Protein AF-A0A1M3EAF8-F1 (afdb_monomer)

Nearest PDB structures (foldseek):
  6d63-assembly5_I  TM=5.439E-01  e=2.205E+00  Pseudomonas sp. ADP
  6d63-assembly1_A  TM=5.033E-01  e=2.907E+00  Pseudomonas sp. ADP
  6d63-assembly3_F  TM=4.970E-01  e=3.628E+00  Pseudomonas sp. ADP
  5drv-assembly1_A-2  TM=5.440E-01  e=4.784E+00  Homo sapiens

pLDDT: mean 83.47, std 14.92, range [47.59, 98.0]

Foldseek 3Di:
DPDPVVVVVVVVVVVVVVVVVVVVVVVVVVVLVVLLVVLQVLLLCQLPDDCVVPVVDQSVVSVVVSVVSCQVNLQAHDRPDDDVSSQWDWDAEPVRQKIKIKHWGQNNDLLGIFIWIKMKGQAPVRGIHIDTQLASWDWDDKDWLDDDPFKTKMWTKTWHGDGNRWTKIKIFIWIDGHRDIDRQQQAEPPRARMKMKTAPDRDPDPPPDQWDWDADNVQQKIKIAQADQPMWIAGDHSNDPDGDPTDGHDRMWMWHGPSRHTDTDD

Solvent-accessible surface area (backbone atoms only — not comparable to full-atom values): 14306 Å² total; per-residue (Å²): 134,83,61,69,70,63,55,52,53,54,50,52,55,52,53,53,53,52,54,53,55,55,55,55,52,52,57,50,54,53,55,51,52,51,52,51,53,53,52,50,55,51,34,35,50,40,46,70,54,50,46,93,82,46,70,86,59,62,56,69,64,50,50,54,53,49,51,53,53,49,40,63,47,32,33,69,41,84,83,90,76,78,40,79,76,33,42,36,47,75,49,64,38,98,84,63,46,40,34,39,38,28,36,44,32,58,68,73,51,79,56,38,62,44,32,40,26,36,40,30,34,57,26,88,87,73,48,38,40,48,46,77,47,80,40,48,27,40,66,81,46,69,46,80,73,43,82,54,98,58,49,31,34,33,39,35,37,26,38,28,66,40,76,74,39,24,43,25,38,37,42,39,32,39,32,43,42,68,77,44,77,39,77,67,35,50,28,32,67,97,53,18,21,22,41,33,38,43,38,78,60,76,38,99,50,88,84,66,52,78,46,49,82,47,76,40,75,93,75,36,29,41,33,39,38,57,36,48,66,78,19,38,35,20,32,24,49,71,88,42,93,61,64,40,84,67,45,61,62,47,48,58,51,42,26,40,51,78,80,76,33,44,42,78,58,134

Secondary structure (DSSP, 8-state):
---HHHHHHHHHHHHHHHHHHHHHHHHHHHHHHHHHHHHHHHHHHHHH--TTT-TT--HHHHHHHHHHHHHHHHTTS------GGGTEEEEE-TTSSEEEEEEEEE-SSTT-EEEEEEEEEE-TTS-EEEEEE-S-EEEEEEEEEEE-SS-EEEEEEEEEE-GGGEEEEEEEEEEEETTEEETT---SGGG-SEEEEEEEEE-SSTT--SSEEEEETTTTEEEEES--SS-EEEEE-TT--S-SS-B-S-S-EEEEE-SS-EEE--

Structure (mmCIF, N/CA/C/O backbone):
data_AF-A0A1M3EAF8-F1
#
_entry.id   AF-A0A1M3EAF8-F1
#
loop_
_atom_site.group_PDB
_atom_site.id
_atom_site.type_symbol
_atom_site.label_atom_id
_atom_site.label_alt_id
_atom_site.label_comp_id
_atom_site.label_asym_id
_atom_site.label_entity_id
_atom_site.label_seq_id
_atom_site.pdbx_PDB_ins_code
_atom_site.Cartn_x
_atom_site.Cartn_y
_atom_site.Cartn_z
_atom_site.occupancy
_atom_site.B_iso_or_equiv
_atom_site.auth_seq_id
_atom_site.auth_comp_id
_atom_site.auth_asym_id
_atom_site.auth_atom_id
_atom_site.pdbx_PDB_model_num
ATOM 1 N N . MET A 1 1 ? -43.590 15.955 52.431 1.00 49.91 1 MET A N 1
ATOM 2 C CA . MET A 1 1 ? -42.396 16.826 52.530 1.00 49.91 1 MET A CA 1
ATOM 3 C C . MET A 1 1 ? -41.156 15.993 52.241 1.00 49.91 1 MET A C 1
ATOM 5 O O . MET A 1 1 ? -40.748 15.206 53.083 1.00 49.91 1 MET A O 1
ATOM 9 N N . LEU A 1 2 ? -40.596 16.105 51.034 1.00 48.22 2 LEU A N 1
ATOM 10 C CA . LEU A 1 2 ? -39.283 15.534 50.718 1.00 48.22 2 LEU A CA 1
ATOM 11 C C . LEU A 1 2 ? -38.213 16.410 51.383 1.00 48.22 2 LEU A C 1
ATOM 13 O O . LEU A 1 2 ? -38.199 17.623 51.196 1.00 48.22 2 LEU A O 1
ATOM 17 N N . SER A 1 3 ? -37.358 15.797 52.199 1.00 51.41 3 SER A N 1
ATOM 18 C CA . SER A 1 3 ? -36.284 16.480 52.926 1.00 51.41 3 SER A CA 1
ATOM 19 C C . SER A 1 3 ? -35.358 17.234 51.961 1.00 51.41 3 SER A C 1
ATOM 21 O O . SER A 1 3 ? -34.704 16.617 51.117 1.00 51.41 3 SER A O 1
ATOM 23 N N . MET A 1 4 ? -35.259 18.563 52.116 1.00 53.47 4 MET A N 1
ATOM 24 C CA . MET A 1 4 ? -34.360 19.440 51.341 1.00 53.47 4 MET A CA 1
ATOM 25 C C . MET A 1 4 ? -32.899 18.957 51.341 1.00 53.47 4 MET A C 1
ATOM 27 O O . MET A 1 4 ? -32.176 19.191 50.373 1.00 53.47 4 MET A O 1
ATOM 31 N N . LYS A 1 5 ? -32.463 18.220 52.374 1.00 55.44 5 LYS A N 1
ATOM 32 C CA . LYS A 1 5 ? -31.105 17.656 52.447 1.00 55.44 5 LYS A CA 1
ATOM 33 C C . LYS A 1 5 ? -30.841 16.583 51.382 1.00 55.44 5 LYS A C 1
ATOM 35 O O . LYS A 1 5 ? -29.721 16.494 50.884 1.00 55.44 5 LYS A O 1
ATOM 40 N N . GLY A 1 6 ? -31.858 15.807 50.996 1.00 58.78 6 GLY A N 1
ATOM 41 C CA . GLY A 1 6 ? -31.730 14.763 49.972 1.00 58.78 6 GLY A CA 1
ATOM 42 C C . GLY A 1 6 ? -31.650 15.313 48.545 1.00 58.78 6 GLY A C 1
ATOM 43 O O . GLY A 1 6 ? -30.987 14.724 47.693 1.00 58.78 6 GLY A O 1
ATOM 44 N N . ILE A 1 7 ? -32.282 16.462 48.291 1.00 59.88 7 ILE A N 1
ATOM 45 C CA . ILE A 1 7 ? -32.259 17.136 46.984 1.00 59.88 7 ILE A CA 1
ATOM 46 C C . ILE A 1 7 ? -30.904 17.823 46.771 1.00 59.88 7 ILE A C 1
ATOM 48 O O . ILE A 1 7 ? -30.316 17.689 45.701 1.00 59.88 7 ILE A O 1
ATOM 52 N N . LEU A 1 8 ? -30.355 18.466 47.809 1.00 61.34 8 LEU A N 1
ATOM 53 C CA . LEU A 1 8 ? -29.063 19.154 47.729 1.00 61.34 8 LEU A CA 1
ATOM 54 C C . LEU A 1 8 ? -27.891 18.184 47.487 1.00 61.34 8 LEU A C 1
ATOM 56 O O . LEU A 1 8 ? -27.035 18.457 46.652 1.00 61.34 8 LEU A O 1
ATOM 60 N N . HIS A 1 9 ? -27.883 17.014 48.141 1.00 59.38 9 HIS A N 1
ATOM 61 C CA . HIS A 1 9 ? -26.857 15.986 47.907 1.00 59.38 9 HIS A CA 1
ATOM 62 C C . HIS A 1 9 ? -26.895 15.427 46.479 1.00 59.38 9 HIS A C 1
ATOM 64 O O . HIS A 1 9 ? -25.849 15.264 45.854 1.00 59.38 9 HIS A O 1
ATOM 70 N N . LYS A 1 10 ? -28.090 15.172 45.928 1.00 58.16 10 LYS A N 1
ATOM 71 C CA . LYS A 1 10 ? -28.231 14.694 44.543 1.00 58.16 10 LYS A CA 1
ATOM 72 C C . LYS A 1 10 ? -27.805 15.752 43.519 1.00 58.16 10 LYS A C 1
ATOM 74 O O . LYS A 1 10 ? -27.198 15.394 42.514 1.00 58.16 10 LYS A O 1
ATOM 79 N N . LEU A 1 11 ? -28.060 17.036 43.791 1.00 56.97 11 LEU A N 1
ATOM 80 C CA . LEU A 1 11 ? -27.632 18.142 42.928 1.00 56.97 11 LEU A CA 1
ATOM 81 C C . LEU A 1 11 ? -26.102 18.310 42.926 1.00 56.97 11 LEU A C 1
ATOM 83 O O . LEU A 1 11 ? -25.503 18.468 41.868 1.00 56.97 11 LEU A O 1
ATOM 87 N N . ILE A 1 12 ? -25.463 18.210 44.097 1.00 62.16 12 ILE A N 1
ATOM 88 C CA . ILE A 1 12 ? -24.001 18.308 44.238 1.00 62.16 12 ILE A CA 1
ATOM 89 C C . ILE A 1 12 ? -23.302 17.147 43.513 1.00 62.16 12 ILE A C 1
ATOM 91 O O . ILE A 1 12 ? -22.339 17.379 42.785 1.00 62.16 12 ILE A O 1
ATOM 95 N N . ILE A 1 13 ? -23.817 15.917 43.634 1.00 60.97 13 ILE A N 1
ATOM 96 C CA . ILE A 1 13 ? -23.266 14.745 42.931 1.00 60.97 13 ILE A CA 1
ATOM 97 C C . ILE A 1 13 ? -23.385 14.900 41.406 1.00 60.97 13 ILE A C 1
ATOM 99 O O . ILE A 1 13 ? -22.433 14.575 40.695 1.00 60.97 13 ILE A O 1
ATOM 103 N N . LEU A 1 14 ? -24.503 15.436 40.899 1.00 52.50 14 LEU A N 1
ATOM 104 C CA . LEU A 1 14 ? -24.729 15.664 39.464 1.00 52.50 14 LEU A CA 1
ATOM 105 C C . LEU A 1 14 ? -23.802 16.754 38.886 1.00 52.50 14 LEU A C 1
ATOM 107 O O . LEU A 1 14 ? -23.262 16.595 37.790 1.00 52.50 14 LEU A O 1
ATOM 111 N N . VAL A 1 15 ? -23.570 17.842 39.628 1.00 58.47 15 VAL A N 1
ATOM 112 C CA . VAL A 1 15 ? -22.669 18.938 39.213 1.00 58.47 15 VAL A CA 1
ATOM 113 C C . VAL A 1 15 ? -21.197 18.502 39.250 1.00 58.47 15 VAL A C 1
ATOM 115 O O . VAL A 1 15 ? -20.429 18.823 38.345 1.00 58.47 15 VAL A O 1
ATOM 118 N N . LEU A 1 16 ? -20.797 17.698 40.242 1.00 52.34 16 LEU A N 1
ATOM 119 C CA . LEU A 1 16 ? -19.439 17.144 40.315 1.00 52.34 16 LEU A CA 1
ATOM 120 C C . LEU A 1 16 ? -19.158 16.105 39.219 1.00 52.34 16 LEU A C 1
ATOM 122 O O . LEU A 1 16 ? -18.070 16.117 38.645 1.00 52.34 16 LEU A O 1
ATOM 126 N N . THR A 1 17 ? -20.121 15.243 38.871 1.00 53.06 17 THR A N 1
ATOM 127 C CA . THR A 1 17 ? -19.939 14.271 37.772 1.00 53.06 17 THR A CA 1
ATOM 128 C C . THR A 1 17 ? -19.858 14.948 36.404 1.00 53.06 17 THR A C 1
ATOM 130 O O . THR A 1 17 ? -18.996 14.595 35.597 1.00 53.06 17 THR A O 1
ATOM 133 N N . THR A 1 18 ? -20.680 15.969 36.152 1.00 51.50 18 THR A N 1
ATOM 134 C CA . THR A 1 18 ? -20.637 16.736 34.894 1.00 51.50 18 THR A CA 1
ATOM 135 C C . THR A 1 18 ? -19.328 17.519 34.732 1.00 51.50 18 THR A C 1
ATOM 137 O O . THR A 1 18 ? -18.699 17.428 33.675 1.00 51.50 18 THR A O 1
ATOM 140 N N . ALA A 1 19 ? -18.827 18.176 35.784 1.00 51.59 19 ALA A N 1
ATOM 141 C CA . ALA A 1 19 ? -17.537 18.875 35.749 1.00 51.59 19 ALA A CA 1
ATOM 142 C C . ALA A 1 19 ? -16.338 17.932 35.503 1.00 51.59 19 ALA A C 1
ATOM 144 O O . ALA A 1 19 ? -15.434 18.263 34.729 1.00 51.59 19 ALA A O 1
ATOM 145 N N . PHE A 1 20 ? -16.344 16.729 36.093 1.00 50.84 20 PHE A N 1
ATOM 146 C CA . PHE A 1 20 ? -15.270 15.749 35.890 1.00 50.84 20 PHE A CA 1
ATOM 147 C C . PHE A 1 20 ? -15.271 15.168 34.466 1.00 50.84 20 PHE A C 1
ATOM 149 O O . PHE A 1 20 ? -14.211 15.015 33.855 1.00 50.84 20 PHE A O 1
ATOM 156 N N . THR A 1 21 ? -16.452 14.909 33.890 1.00 50.00 21 THR A N 1
ATOM 157 C CA . THR A 1 21 ? -16.557 14.450 32.492 1.00 50.00 21 THR A CA 1
ATOM 158 C C . THR A 1 21 ? -16.132 15.516 31.479 1.00 50.00 21 THR A C 1
ATOM 160 O O . THR A 1 21 ? -15.450 15.188 30.509 1.00 50.00 21 THR A O 1
ATOM 163 N N . MET A 1 22 ? -16.434 16.799 31.715 1.00 48.34 22 MET A N 1
ATOM 164 C CA . MET A 1 22 ? -15.998 17.881 30.821 1.00 48.34 22 MET A CA 1
ATOM 165 C C . MET A 1 22 ? -14.480 18.115 30.866 1.00 48.34 22 MET A C 1
ATOM 167 O O . MET A 1 22 ? -13.875 18.344 29.819 1.00 48.34 22 MET A O 1
ATOM 171 N N . SER A 1 23 ? -13.844 17.987 32.037 1.00 49.00 23 SER A N 1
ATOM 172 C CA . SER A 1 23 ? -12.388 18.153 32.185 1.00 49.00 23 SER A CA 1
ATOM 173 C C . SER A 1 23 ? -11.582 16.996 31.562 1.00 49.00 23 SER A C 1
ATOM 175 O O . SER A 1 23 ? -10.530 17.203 30.955 1.00 49.00 23 SER A O 1
ATOM 177 N N . ALA A 1 24 ? -12.101 15.764 31.622 1.00 53.75 24 ALA A N 1
ATOM 178 C CA . ALA A 1 24 ? -11.475 14.612 30.964 1.00 53.75 24 ALA A CA 1
ATOM 179 C C . ALA A 1 24 ? -11.566 14.682 29.423 1.00 53.75 24 ALA A C 1
ATOM 181 O O . ALA A 1 24 ? -10.639 14.270 28.716 1.00 53.75 24 ALA A O 1
ATOM 182 N N . CYS A 1 25 ? -12.659 15.235 28.888 1.00 51.03 25 CYS A N 1
ATOM 183 C CA . CYS A 1 25 ? -12.848 15.409 27.447 1.00 51.03 25 CYS A CA 1
ATOM 184 C C . CYS A 1 25 ? -11.921 16.484 26.852 1.00 51.03 25 CYS A C 1
ATOM 186 O O . CYS A 1 25 ? -11.357 16.271 25.775 1.00 51.03 25 CYS A O 1
ATOM 188 N N . THR A 1 26 ? -11.690 17.599 27.555 1.00 59.59 26 THR A N 1
ATOM 189 C CA . THR A 1 26 ? -10.793 18.674 27.089 1.00 59.59 26 THR A CA 1
ATOM 190 C C . THR A 1 26 ? -9.322 18.256 27.101 1.00 59.59 26 THR A C 1
ATOM 192 O O . THR A 1 26 ? -8.616 18.479 26.114 1.00 59.59 26 THR A O 1
ATOM 195 N N . GLY A 1 27 ? -8.869 17.557 28.148 1.00 62.22 27 GLY A N 1
ATOM 196 C CA . GLY A 1 27 ? -7.489 17.065 28.238 1.00 62.22 27 GLY A CA 1
ATOM 197 C C . GLY A 1 27 ? -7.128 16.059 27.139 1.00 62.22 27 GLY A C 1
ATOM 198 O O . GLY A 1 27 ? -6.022 16.091 26.592 1.00 62.22 27 GLY A O 1
ATOM 199 N N . ASN A 1 28 ? -8.072 15.192 26.757 1.00 63.75 28 ASN A N 1
ATOM 200 C CA . ASN A 1 28 ? -7.869 14.268 25.647 1.00 63.75 28 ASN A CA 1
ATOM 201 C C . ASN A 1 28 ? -7.836 15.008 24.308 1.00 63.75 28 ASN A C 1
ATOM 203 O O . ASN A 1 28 ? -6.896 14.805 23.541 1.00 63.75 28 ASN A O 1
ATOM 207 N N . ALA A 1 29 ? -8.800 15.886 24.017 1.00 65.38 29 ALA A N 1
ATOM 208 C CA . ALA A 1 29 ? -8.825 16.648 22.765 1.00 65.38 29 ALA A CA 1
ATOM 209 C C . ALA A 1 29 ? -7.513 17.424 22.527 1.00 65.38 29 ALA A C 1
ATOM 211 O O . ALA A 1 29 ? -6.917 17.312 21.456 1.00 65.38 29 ALA A O 1
ATOM 212 N N . GLN A 1 30 ? -6.999 18.105 23.555 1.00 68.88 30 GLN A N 1
ATOM 213 C CA . GLN A 1 30 ? -5.764 18.884 23.467 1.00 68.88 30 GLN A CA 1
ATOM 214 C C . GLN A 1 30 ? -4.520 18.019 23.198 1.00 68.88 30 GLN A C 1
ATOM 216 O O . GLN A 1 30 ? -3.720 18.351 22.323 1.00 68.88 30 GLN A O 1
ATOM 221 N N . LYS A 1 31 ? -4.372 16.874 23.885 1.00 72.88 31 LYS A N 1
ATOM 222 C CA . LYS A 1 31 ? -3.262 15.929 23.639 1.00 72.88 31 LYS A CA 1
ATOM 223 C C . LYS A 1 31 ? -3.276 15.372 22.217 1.00 72.88 31 LYS A C 1
ATOM 225 O O . LYS A 1 31 ? -2.226 15.175 21.613 1.00 72.88 31 LYS A O 1
ATOM 230 N N . ASN A 1 32 ? -4.465 15.128 21.676 1.00 78.19 32 ASN A N 1
ATOM 231 C CA . ASN A 1 32 ? -4.607 14.585 20.330 1.00 78.19 32 ASN A CA 1
ATOM 232 C C . ASN A 1 32 ? -4.253 15.613 19.254 1.00 78.19 32 ASN A C 1
ATOM 234 O O . ASN A 1 32 ? -3.571 15.268 18.292 1.00 78.19 32 ASN A O 1
ATOM 238 N N . ASN A 1 33 ? -4.654 16.869 19.452 1.00 83.94 33 ASN A N 1
ATOM 239 C CA . ASN A 1 33 ? -4.243 17.961 18.574 1.00 83.94 33 ASN A CA 1
ATOM 240 C C . ASN A 1 33 ? -2.720 18.139 18.606 1.00 83.94 33 ASN A C 1
ATOM 242 O O . ASN A 1 33 ? -2.102 18.260 17.555 1.00 83.94 33 ASN A O 1
ATOM 246 N N . ALA A 1 34 ? -2.095 18.057 19.786 1.00 89.19 34 ALA A N 1
ATOM 247 C CA . ALA A 1 34 ? -0.640 18.135 19.910 1.00 89.19 34 ALA A CA 1
ATOM 248 C C . ALA A 1 34 ? 0.086 17.005 19.154 1.00 89.19 34 ALA A C 1
ATOM 250 O O . ALA A 1 34 ? 1.074 17.265 18.470 1.00 89.19 34 ALA A O 1
ATOM 251 N N . ALA A 1 35 ? -0.415 15.767 19.231 1.00 91.06 35 ALA A N 1
ATOM 252 C CA . ALA A 1 35 ? 0.152 14.639 18.492 1.00 91.06 35 ALA A CA 1
ATOM 253 C C . ALA A 1 35 ? 0.031 14.820 16.970 1.00 91.06 35 ALA A C 1
ATOM 255 O O . ALA A 1 35 ? 1.001 14.599 16.249 1.00 91.06 35 ALA A O 1
ATOM 256 N N . GLN A 1 36 ? -1.128 15.276 16.484 1.00 91.06 36 GLN A N 1
ATOM 257 C CA . GLN A 1 36 ? -1.317 15.570 15.064 1.00 91.06 36 GLN A CA 1
ATOM 258 C C . GLN A 1 36 ? -0.368 16.676 14.588 1.00 91.06 36 GLN A C 1
ATOM 260 O O . GLN A 1 36 ? 0.305 16.493 13.581 1.00 91.06 36 GLN A O 1
ATOM 265 N N . ILE A 1 37 ? -0.255 17.777 15.338 1.00 91.00 37 ILE A N 1
ATOM 266 C CA . ILE A 1 37 ? 0.657 18.888 15.023 1.00 91.00 37 ILE A CA 1
ATOM 267 C C . ILE A 1 37 ? 2.118 18.412 15.003 1.00 91.00 37 ILE A C 1
ATOM 269 O O . ILE A 1 37 ? 2.884 18.810 14.131 1.00 91.00 37 ILE A O 1
ATOM 273 N N . SER A 1 38 ? 2.516 17.550 15.945 1.00 93.56 38 SER A N 1
ATOM 274 C CA . SER A 1 38 ? 3.855 16.943 15.957 1.00 93.56 38 SER A CA 1
ATOM 275 C C . SER A 1 38 ? 4.127 16.143 14.681 1.00 93.56 38 SER A C 1
ATOM 277 O O . SER A 1 38 ? 5.172 16.325 14.062 1.00 93.56 38 SER A O 1
ATOM 279 N N . ILE A 1 39 ? 3.183 15.291 14.271 1.00 94.75 39 ILE A N 1
ATOM 280 C CA . ILE A 1 39 ? 3.286 14.487 13.044 1.00 94.75 39 ILE A CA 1
ATOM 281 C C . ILE A 1 39 ? 3.371 15.394 11.812 1.00 94.75 39 ILE A C 1
ATOM 283 O O . ILE A 1 39 ? 4.241 15.189 10.972 1.00 94.75 39 ILE A O 1
ATOM 287 N N . GLN A 1 40 ? 2.528 16.427 11.732 1.00 93.19 40 GLN A N 1
ATOM 288 C CA . GLN A 1 40 ? 2.525 17.394 10.630 1.00 93.19 40 GLN A CA 1
ATOM 289 C C . GLN A 1 40 ? 3.879 18.085 10.471 1.00 93.19 40 GLN A C 1
ATOM 291 O O . GLN A 1 40 ? 4.451 18.049 9.390 1.00 93.19 40 GLN A O 1
ATOM 296 N N . LYS A 1 41 ? 4.454 18.608 11.560 1.00 92.94 41 LYS A N 1
ATOM 297 C CA . LYS A 1 41 ? 5.780 19.247 11.527 1.00 92.94 41 LYS A CA 1
ATOM 298 C C . LYS A 1 41 ? 6.886 18.304 11.056 1.00 92.94 41 LYS A C 1
ATOM 300 O O . LYS A 1 41 ? 7.831 18.733 10.404 1.00 92.94 41 LYS A O 1
ATOM 305 N N . LYS A 1 42 ? 6.802 17.019 11.412 1.00 95.06 42 LYS A N 1
ATOM 306 C CA . LYS A 1 42 ? 7.767 16.012 10.956 1.00 95.06 42 LYS A CA 1
ATOM 307 C C . LYS A 1 42 ? 7.589 15.685 9.473 1.00 95.06 42 LYS A C 1
ATOM 309 O O . LYS A 1 42 ? 8.590 15.550 8.779 1.00 95.06 42 LYS A O 1
ATOM 314 N N . LEU A 1 43 ? 6.349 15.585 8.993 1.00 94.44 43 LEU A N 1
ATOM 315 C CA . LEU A 1 43 ? 6.061 15.422 7.565 1.00 94.44 43 LEU A CA 1
ATOM 316 C C . LEU A 1 43 ? 6.570 16.623 6.757 1.00 94.44 43 LEU A C 1
ATOM 318 O O . LEU A 1 43 ? 7.250 16.425 5.760 1.00 94.44 43 LEU A O 1
ATOM 322 N N . GLU A 1 44 ? 6.317 17.850 7.221 1.00 92.88 44 GLU A N 1
ATOM 323 C CA . GLU A 1 44 ? 6.856 19.079 6.616 1.00 92.88 44 GLU A CA 1
ATOM 324 C C . GLU A 1 44 ? 8.388 19.044 6.575 1.00 92.88 44 GLU A C 1
ATOM 326 O O . GLU A 1 44 ? 8.977 19.196 5.509 1.00 92.88 44 GLU A O 1
ATOM 331 N N . LYS A 1 45 ? 9.042 18.726 7.703 1.00 94.12 45 LYS A N 1
ATOM 332 C CA . LYS A 1 45 ? 10.506 18.610 7.760 1.00 94.12 45 LYS A CA 1
ATOM 333 C C . LYS A 1 45 ? 11.052 17.592 6.757 1.00 94.12 45 LYS A C 1
ATOM 335 O O . LYS A 1 45 ? 12.064 17.873 6.131 1.00 94.12 45 LYS A O 1
ATOM 340 N N . LEU A 1 46 ? 10.414 16.429 6.604 1.00 93.31 46 LEU A N 1
ATOM 341 C CA . LEU A 1 46 ? 10.824 15.425 5.615 1.00 93.31 46 LEU A CA 1
ATOM 342 C C . LEU A 1 46 ? 10.559 15.866 4.171 1.00 93.31 46 LEU A C 1
ATOM 344 O O . LEU A 1 46 ? 11.341 15.537 3.282 1.00 93.31 46 LEU A O 1
ATOM 348 N N . SER A 1 47 ? 9.462 16.585 3.939 1.00 90.12 47 SER A N 1
ATOM 349 C CA . SER A 1 47 ? 9.080 17.088 2.618 1.00 90.12 47 SER A CA 1
ATOM 350 C C . SER A 1 47 ? 10.068 18.135 2.101 1.00 90.12 47 SER A C 1
ATOM 352 O O . SER A 1 47 ? 10.419 18.094 0.915 1.00 90.12 47 SER A O 1
ATOM 354 N N . ASP A 1 48 ? 10.524 19.010 3.003 1.00 91.50 48 ASP A N 1
ATOM 355 C CA . ASP A 1 48 ? 11.409 20.143 2.724 1.00 91.50 48 ASP A CA 1
ATOM 356 C C . ASP A 1 48 ? 12.899 19.809 2.865 1.00 91.50 48 ASP A C 1
ATOM 358 O O . ASP A 1 48 ? 13.735 20.576 2.393 1.00 91.50 48 ASP A O 1
ATOM 362 N N . TRP A 1 49 ? 13.256 18.695 3.513 1.00 93.38 49 TRP A N 1
ATOM 363 C CA . TRP A 1 49 ? 14.655 18.330 3.730 1.00 93.38 49 TRP A CA 1
ATOM 364 C C . TRP A 1 49 ? 15.403 18.105 2.412 1.00 93.38 49 TRP A C 1
ATOM 366 O O . TRP A 1 49 ? 14.910 17.452 1.486 1.00 93.38 49 TRP A O 1
ATOM 376 N N . ARG A 1 50 ? 16.641 18.606 2.370 1.00 89.94 50 ARG A N 1
ATOM 377 C CA . ARG A 1 50 ? 17.567 18.448 1.253 1.00 89.94 50 ARG A CA 1
ATOM 378 C C . ARG A 1 50 ? 18.946 18.047 1.765 1.00 89.94 50 ARG A C 1
ATOM 380 O O . ARG A 1 50 ? 19.442 18.600 2.746 1.00 89.94 50 ARG A O 1
ATOM 387 N N . TYR A 1 51 ? 19.555 17.071 1.098 1.00 88.31 51 TYR A N 1
ATOM 388 C CA . TYR A 1 51 ? 20.832 16.491 1.517 1.00 88.31 51 TYR A CA 1
ATOM 389 C C . TYR A 1 51 ? 22.001 17.482 1.424 1.00 88.31 51 TYR A C 1
ATOM 391 O O . TYR A 1 51 ? 22.894 17.461 2.262 1.00 88.31 51 TYR A O 1
ATOM 399 N N . ASP A 1 52 ? 21.991 18.361 0.425 1.00 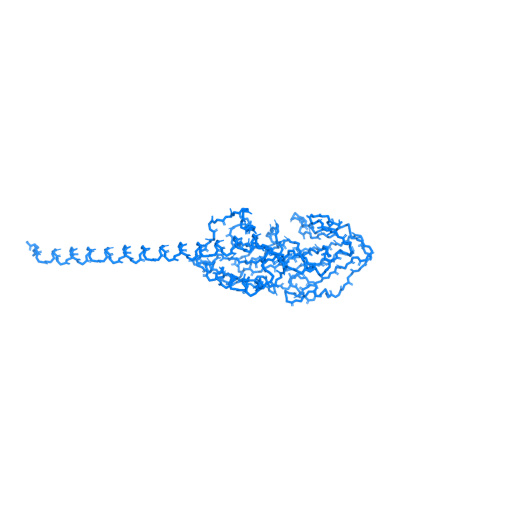89.56 52 ASP A N 1
ATOM 400 C CA . ASP A 1 52 ? 22.992 19.412 0.229 1.00 89.56 52 ASP A CA 1
ATOM 401 C C . ASP A 1 52 ? 22.951 20.499 1.315 1.00 89.56 52 ASP A C 1
ATOM 403 O O . ASP A 1 52 ? 23.975 21.119 1.595 1.00 89.56 52 ASP A O 1
ATOM 407 N N . GLU A 1 53 ? 21.799 20.699 1.958 1.00 92.25 53 GLU A N 1
ATOM 408 C CA . GLU A 1 53 ? 21.624 21.675 3.040 1.00 92.25 53 GLU A CA 1
ATOM 409 C C . GLU A 1 53 ? 21.902 21.073 4.429 1.00 92.25 53 GLU A C 1
ATOM 411 O O . GLU A 1 53 ? 22.489 21.732 5.289 1.00 92.25 53 GLU A O 1
ATOM 416 N N . GLU A 1 54 ? 21.510 19.815 4.663 1.00 92.56 54 GLU A N 1
ATOM 417 C CA . GLU A 1 54 ? 21.655 19.131 5.956 1.00 92.56 54 GLU A CA 1
ATOM 418 C C . GLU A 1 54 ? 22.167 17.681 5.793 1.00 92.56 54 GLU A C 1
ATOM 420 O O . GLU A 1 54 ? 21.423 16.733 6.072 1.00 92.56 54 GLU A O 1
ATOM 425 N N . PRO A 1 55 ? 23.434 17.470 5.381 1.00 90.06 55 PRO A N 1
ATOM 426 C CA . PRO A 1 55 ? 23.968 16.135 5.072 1.00 90.06 55 PRO A CA 1
ATOM 427 C C . PRO A 1 55 ? 24.101 15.220 6.300 1.00 90.06 55 PRO A C 1
ATOM 429 O O . PRO A 1 55 ? 24.040 14.000 6.181 1.00 90.06 55 PRO A O 1
ATOM 432 N N . GLU A 1 56 ? 24.244 15.800 7.494 1.00 92.81 56 GLU A N 1
ATOM 433 C CA . GLU A 1 56 ? 24.356 15.066 8.766 1.00 92.81 56 GLU A CA 1
ATOM 434 C C . GLU A 1 56 ? 22.996 14.582 9.304 1.00 92.81 56 GLU A C 1
ATOM 436 O O . GLU A 1 56 ? 22.916 13.844 10.292 1.00 92.81 56 GLU A O 1
ATOM 441 N N . PHE A 1 57 ? 21.890 15.018 8.693 1.00 93.12 57 PHE A N 1
ATOM 442 C CA . PHE A 1 57 ? 20.556 14.635 9.131 1.00 93.12 57 PHE A CA 1
ATOM 443 C C . PHE A 1 57 ? 20.247 13.190 8.730 1.00 93.12 57 PHE A C 1
ATOM 445 O O . PHE A 1 57 ? 20.110 12.851 7.556 1.00 93.12 57 PHE A O 1
ATOM 452 N N . ASN A 1 58 ? 20.068 12.324 9.729 1.00 93.00 58 ASN A N 1
ATOM 453 C CA . ASN A 1 58 ? 19.704 10.928 9.502 1.00 93.00 58 ASN A CA 1
ATOM 454 C C . ASN A 1 58 ? 18.206 10.794 9.171 1.00 93.00 58 ASN A C 1
ATOM 456 O O . ASN A 1 58 ? 17.374 10.524 10.049 1.00 93.00 58 ASN A O 1
ATOM 460 N N . VAL A 1 59 ? 17.878 10.985 7.892 1.00 92.81 59 VAL A N 1
ATOM 461 C CA . VAL A 1 59 ? 16.502 10.995 7.379 1.00 92.81 59 VAL A CA 1
ATOM 462 C C . VAL A 1 59 ? 15.758 9.682 7.647 1.00 92.81 59 VAL A C 1
ATOM 464 O O . VAL A 1 59 ? 14.604 9.707 8.074 1.00 92.81 59 VAL A O 1
ATOM 467 N N . ASP A 1 60 ? 16.428 8.534 7.535 1.00 89.62 60 ASP A N 1
ATOM 468 C CA . ASP A 1 60 ? 15.814 7.222 7.769 1.00 89.62 60 ASP A CA 1
ATOM 469 C C . ASP A 1 60 ? 15.437 7.003 9.235 1.00 89.62 60 ASP A C 1
ATOM 471 O O . ASP A 1 60 ? 14.369 6.471 9.555 1.00 89.62 60 ASP A O 1
ATOM 475 N N . SER A 1 61 ? 16.302 7.420 10.161 1.00 93.75 61 SER A N 1
ATOM 476 C CA . SER A 1 61 ? 16.004 7.341 11.593 1.00 93.75 61 SER A CA 1
ATOM 477 C C . SER A 1 61 ? 14.846 8.264 11.959 1.00 93.75 61 SER A C 1
ATOM 479 O O . SER A 1 61 ? 13.984 7.889 12.759 1.00 93.75 61 SER A O 1
ATOM 481 N N . PHE A 1 62 ? 14.785 9.442 11.337 1.00 95.62 62 PHE A N 1
ATOM 482 C CA . PHE A 1 62 ? 13.685 10.378 11.519 1.00 95.62 62 PHE A CA 1
ATOM 483 C C . PHE A 1 62 ? 12.361 9.826 10.967 1.00 95.62 62 PHE A C 1
ATOM 485 O O . PHE A 1 62 ? 11.350 9.841 11.674 1.00 95.62 62 PHE A O 1
ATOM 492 N N . ALA A 1 63 ? 12.371 9.244 9.764 1.00 93.62 63 ALA A N 1
ATOM 493 C CA . ALA A 1 63 ? 11.216 8.576 9.167 1.00 93.62 63 ALA A CA 1
ATOM 494 C C . ALA A 1 63 ? 10.715 7.408 10.038 1.00 93.62 63 ALA A C 1
ATOM 496 O O . ALA A 1 63 ? 9.515 7.274 10.269 1.00 93.62 63 ALA A O 1
ATOM 497 N N . LYS A 1 64 ? 11.614 6.611 10.635 1.00 93.94 64 LYS A N 1
ATOM 498 C CA . LYS A 1 64 ? 11.237 5.550 11.593 1.00 93.94 64 LYS A CA 1
ATOM 499 C C . LYS A 1 64 ? 10.532 6.093 12.838 1.00 93.94 64 LYS A C 1
ATOM 501 O O . LYS A 1 64 ? 9.595 5.467 13.337 1.00 93.94 64 LYS A O 1
ATOM 506 N N . VAL A 1 65 ? 10.964 7.243 13.364 1.00 96.25 65 VAL A N 1
ATOM 507 C CA . VAL A 1 65 ? 10.277 7.907 14.487 1.00 96.25 65 VAL A CA 1
ATOM 508 C C . VAL A 1 65 ? 8.881 8.356 14.060 1.00 96.25 65 VAL A C 1
ATOM 510 O O . VAL A 1 65 ? 7.914 8.043 14.758 1.00 96.25 65 VAL A O 1
ATOM 513 N N . LEU A 1 66 ? 8.773 9.021 12.908 1.00 95.94 66 LEU A N 1
ATOM 514 C CA . LEU A 1 66 ? 7.499 9.460 12.346 1.00 95.94 66 LEU A CA 1
ATOM 515 C C . LEU A 1 66 ? 6.528 8.288 12.150 1.00 95.94 66 LEU A C 1
ATOM 517 O O . LEU A 1 66 ? 5.390 8.369 12.606 1.00 95.94 66 LEU A O 1
ATOM 521 N N . ASN A 1 67 ? 6.991 7.172 11.585 1.00 95.44 67 ASN A N 1
ATOM 522 C CA . ASN A 1 67 ? 6.194 5.959 11.402 1.00 95.44 67 ASN A CA 1
ATOM 523 C C . ASN A 1 67 ? 5.574 5.462 12.706 1.00 95.44 67 ASN A C 1
ATOM 525 O O . ASN A 1 67 ? 4.375 5.186 12.764 1.00 95.44 67 ASN A O 1
ATOM 529 N N . ARG A 1 68 ? 6.356 5.394 13.789 1.00 96.69 68 ARG A N 1
ATOM 530 C CA . ARG A 1 68 ? 5.834 4.983 15.103 1.00 96.69 68 ARG A CA 1
ATOM 531 C C . ARG A 1 68 ? 4.779 5.952 15.634 1.00 96.69 68 ARG A C 1
ATOM 533 O O . ARG A 1 68 ? 3.769 5.507 16.181 1.00 96.69 68 ARG A O 1
ATOM 540 N N . GLU A 1 69 ? 4.991 7.257 15.474 1.00 96.50 69 GLU A N 1
ATOM 541 C CA . GLU A 1 69 ? 4.020 8.271 15.899 1.00 96.50 69 GLU A CA 1
ATOM 542 C C . GLU A 1 69 ? 2.725 8.200 15.081 1.00 96.50 69 GLU A C 1
ATOM 544 O O . GLU A 1 69 ? 1.635 8.203 15.661 1.00 96.50 69 GLU A O 1
ATOM 549 N N . MET A 1 70 ? 2.830 8.062 13.756 1.00 95.62 70 MET A N 1
ATOM 550 C CA . MET A 1 70 ? 1.681 7.898 12.867 1.00 95.62 70 MET A CA 1
ATOM 551 C C . MET A 1 70 ? 0.895 6.631 13.192 1.00 95.62 70 MET A C 1
ATOM 553 O O . MET A 1 70 ? -0.320 6.711 13.346 1.00 95.62 70 MET A O 1
ATOM 557 N N . LEU A 1 71 ? 1.556 5.487 13.392 1.00 96.38 71 LEU A N 1
ATOM 558 C CA . LEU A 1 71 ? 0.891 4.244 13.797 1.00 96.38 71 LEU A CA 1
ATOM 559 C C . LEU 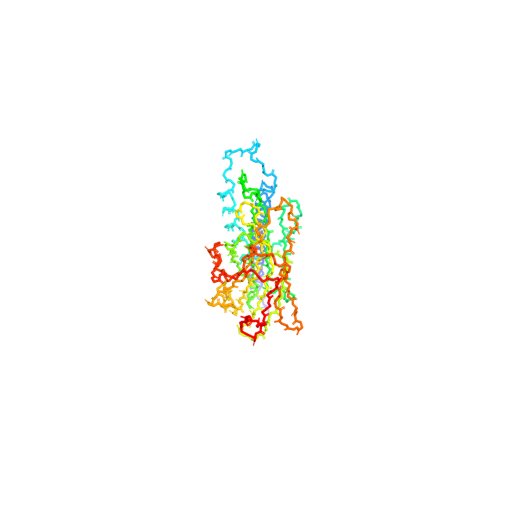A 1 71 ? 0.123 4.407 15.113 1.00 96.38 71 LEU A C 1
ATOM 561 O O . LEU A 1 71 ? -1.041 4.004 15.215 1.00 96.38 71 LEU A O 1
ATOM 565 N N . ALA A 1 72 ? 0.746 5.028 16.117 1.00 96.50 72 ALA A N 1
ATOM 566 C CA . ALA A 1 72 ? 0.119 5.257 17.415 1.00 96.50 72 ALA A CA 1
ATOM 567 C C . ALA A 1 72 ? -1.084 6.212 17.330 1.00 96.50 72 ALA A C 1
ATOM 569 O O . ALA A 1 72 ? -2.071 6.033 18.054 1.00 96.50 72 ALA A O 1
ATOM 570 N N . TYR A 1 73 ? -1.011 7.222 16.461 1.00 95.94 73 TYR A N 1
ATOM 571 C CA . TYR A 1 73 ? -2.096 8.167 16.214 1.00 95.94 73 TYR A CA 1
ATOM 572 C C . TYR A 1 73 ? -3.248 7.515 15.431 1.00 95.94 73 TYR A C 1
ATOM 574 O O . TYR A 1 73 ? -4.397 7.538 15.883 1.00 95.94 73 TYR A O 1
ATOM 582 N N . LEU A 1 74 ? -2.935 6.871 14.302 1.00 96.12 74 LEU A N 1
ATOM 583 C CA . LEU A 1 74 ? -3.896 6.235 13.397 1.00 96.12 74 LEU A CA 1
ATOM 584 C C . LEU A 1 74 ? -4.611 5.046 14.044 1.00 96.12 74 LEU A C 1
ATOM 586 O O . LEU A 1 74 ? -5.786 4.810 13.785 1.00 96.12 74 LEU A O 1
ATOM 590 N N . SER A 1 75 ? -3.977 4.352 14.988 1.00 96.38 75 SER A N 1
ATOM 591 C CA . SER A 1 75 ? -4.653 3.308 15.774 1.00 96.38 75 SER A CA 1
ATOM 592 C C . SER A 1 75 ? -5.796 3.842 16.652 1.00 96.38 75 SER A C 1
ATOM 594 O O . SER A 1 75 ? -6.552 3.064 17.229 1.00 96.38 75 SER A O 1
ATOM 596 N N . LYS A 1 76 ? -5.929 5.166 16.800 1.00 94.31 76 LYS A N 1
ATOM 597 C CA . LYS A 1 76 ? -6.948 5.801 17.646 1.00 94.31 76 LYS A CA 1
ATOM 598 C C . LYS A 1 76 ? -7.970 6.601 16.848 1.00 94.31 76 LYS A C 1
ATOM 600 O O . LYS A 1 76 ? -9.088 6.763 17.331 1.00 94.31 76 LYS A O 1
ATOM 605 N N . ARG A 1 77 ? -7.593 7.152 15.690 1.00 92.56 77 ARG A N 1
ATOM 606 C CA . ARG A 1 77 ? -8.457 8.032 14.886 1.00 92.56 77 ARG A CA 1
ATOM 607 C C . ARG A 1 77 ? -7.931 8.242 13.463 1.00 92.56 77 ARG A C 1
ATOM 609 O O . ARG A 1 77 ? -6.730 8.097 13.248 1.00 92.56 77 ARG A O 1
ATOM 616 N N . PRO A 1 78 ? -8.776 8.674 12.515 1.00 90.75 78 PRO A N 1
ATOM 617 C CA . PRO A 1 78 ? -8.332 9.091 11.187 1.00 90.75 78 PRO A CA 1
ATOM 618 C C . PRO A 1 78 ? -7.513 10.382 11.229 1.00 90.75 78 PRO A C 1
ATOM 620 O O . PRO A 1 78 ? -7.788 11.270 12.043 1.00 90.75 78 PRO A O 1
ATOM 623 N N . PHE A 1 79 ? -6.547 10.505 10.321 1.00 87.56 79 PHE A N 1
ATOM 624 C CA . PHE A 1 79 ? -5.795 11.740 10.124 1.00 87.56 79 PHE A CA 1
ATOM 625 C C . PHE A 1 79 ? -6.634 12.715 9.290 1.00 87.56 79 PHE A C 1
ATOM 627 O O . PHE A 1 79 ? -7.095 12.385 8.198 1.00 87.56 79 PHE A O 1
ATOM 634 N N . GLN A 1 80 ? -6.890 13.905 9.833 1.00 78.00 80 GLN A N 1
ATOM 635 C CA . GLN A 1 80 ? -7.872 14.835 9.259 1.00 78.00 80 GLN A CA 1
ATOM 636 C C . GLN A 1 80 ? -7.305 15.731 8.151 1.00 78.00 80 GLN A C 1
ATOM 638 O O . GLN A 1 80 ? -8.073 16.358 7.429 1.00 78.00 80 GLN A O 1
ATOM 643 N N . VAL A 1 81 ? -5.981 15.798 8.006 1.00 70.38 81 VAL A N 1
ATOM 644 C CA . VAL A 1 81 ? -5.317 16.703 7.063 1.00 70.38 81 VAL A CA 1
ATOM 645 C C . VAL A 1 81 ? -4.654 15.889 5.962 1.00 70.38 81 VAL A C 1
ATOM 647 O O . VAL A 1 81 ? -3.716 15.148 6.227 1.00 70.38 81 VAL A O 1
ATOM 650 N N . ALA A 1 82 ? -5.156 16.026 4.739 1.00 61.91 82 ALA A N 1
ATOM 651 C CA . ALA A 1 82 ? -4.391 15.728 3.536 1.00 61.91 82 ALA A CA 1
ATOM 652 C C . ALA A 1 82 ? -3.874 17.078 3.029 1.00 61.91 82 ALA A C 1
ATOM 654 O O . ALA A 1 82 ? -4.680 17.957 2.726 1.00 61.91 82 ALA A O 1
ATOM 655 N N . ASP A 1 83 ? -2.559 17.269 3.033 1.00 66.06 83 ASP A N 1
ATOM 656 C CA . ASP A 1 83 ? -1.923 18.521 2.624 1.00 66.06 83 ASP A CA 1
ATOM 657 C C . ASP A 1 83 ? -0.797 18.195 1.645 1.00 66.06 83 ASP A C 1
ATOM 659 O O . ASP A 1 83 ? 0.120 17.433 1.964 1.00 66.06 83 ASP A O 1
ATOM 663 N N . SER A 1 84 ? -0.875 18.779 0.449 1.00 64.25 84 SER A N 1
ATOM 664 C CA . SER A 1 84 ? 0.135 18.618 -0.595 1.00 64.25 84 SER A CA 1
ATOM 665 C C . SER A 1 84 ? 1.509 19.122 -0.152 1.00 64.25 84 SER A C 1
ATOM 667 O O . SER A 1 84 ? 2.518 18.581 -0.599 1.00 64.25 84 SER A O 1
ATOM 669 N N . LYS A 1 85 ? 1.579 20.080 0.785 1.00 71.25 85 LYS A N 1
ATOM 670 C CA . LYS A 1 85 ? 2.848 20.546 1.370 1.00 71.25 85 LYS A CA 1
ATOM 671 C C . LYS A 1 85 ? 3.579 19.454 2.145 1.00 71.25 85 LYS A C 1
ATOM 673 O O . LYS A 1 85 ? 4.805 19.405 2.151 1.00 71.25 85 LYS A O 1
ATOM 678 N N . MET A 1 86 ? 2.827 18.550 2.765 1.00 78.69 86 MET A N 1
ATOM 679 C CA . MET A 1 86 ? 3.355 17.454 3.580 1.00 78.69 86 MET A CA 1
ATOM 680 C C . MET A 1 86 ? 3.696 16.209 2.753 1.00 78.69 86 MET A C 1
ATOM 682 O O . MET A 1 86 ? 4.093 15.204 3.339 1.00 78.69 86 MET A O 1
ATOM 686 N N . LYS A 1 87 ? 3.481 16.244 1.424 1.00 85.06 87 LYS A N 1
ATOM 687 C CA . LYS A 1 87 ? 3.556 15.075 0.528 1.00 85.06 87 LYS A CA 1
ATOM 688 C C . LYS A 1 87 ? 2.808 13.861 1.096 1.00 85.06 87 LYS A C 1
ATOM 690 O O . LYS A 1 87 ? 3.248 12.730 0.916 1.00 85.06 87 LYS A O 1
ATOM 695 N N . LEU A 1 88 ? 1.710 14.112 1.817 1.00 90.19 88 LEU A N 1
ATOM 696 C CA . LEU A 1 88 ? 0.874 13.098 2.450 1.00 90.19 88 LEU A CA 1
ATOM 697 C C . LEU A 1 88 ? -0.406 12.935 1.637 1.00 90.19 88 LEU A C 1
ATOM 699 O O . LEU A 1 88 ? -1.279 13.806 1.629 1.00 90.19 88 LEU A O 1
ATOM 703 N N . GLU A 1 89 ? -0.534 11.781 1.010 1.00 90.44 89 GLU A N 1
ATOM 704 C CA . GLU A 1 89 ? -1.691 11.381 0.231 1.00 90.44 89 GLU A CA 1
ATOM 705 C C . GLU A 1 89 ? -2.486 10.302 0.957 1.00 90.44 89 GLU A C 1
ATOM 707 O O . GLU A 1 89 ? -1.984 9.607 1.845 1.00 90.44 89 GLU A O 1
ATOM 712 N N . ARG A 1 90 ? -3.757 10.155 0.584 1.00 91.75 90 ARG A N 1
ATOM 713 C CA . ARG A 1 90 ? -4.624 9.124 1.152 1.00 91.75 90 ARG A CA 1
ATOM 714 C C . ARG A 1 90 ? -5.484 8.475 0.082 1.00 91.75 90 ARG A C 1
ATOM 716 O O . ARG A 1 90 ? -6.082 9.176 -0.730 1.00 91.75 90 ARG A O 1
ATOM 723 N N . ILE A 1 91 ? -5.642 7.161 0.171 1.00 93.50 91 ILE A N 1
ATOM 724 C CA . ILE A 1 91 ? -6.628 6.399 -0.602 1.00 93.50 91 ILE A CA 1
ATOM 725 C C . ILE A 1 91 ? -7.522 5.677 0.367 1.00 93.50 91 ILE A C 1
ATOM 727 O O . ILE A 1 91 ? -7.057 4.997 1.276 1.00 93.50 91 ILE A O 1
ATOM 731 N N . THR A 1 92 ? -8.821 5.852 0.184 1.00 95.00 92 THR A N 1
ATOM 732 C CA . THR A 1 92 ? -9.833 5.202 1.004 1.00 95.00 92 THR A CA 1
ATOM 733 C C . THR A 1 92 ? -10.659 4.299 0.112 1.00 95.00 92 THR A C 1
ATOM 735 O O . THR A 1 92 ? -11.149 4.726 -0.931 1.00 95.00 92 THR A O 1
ATOM 738 N N . THR A 1 93 ? -10.796 3.051 0.541 1.00 96.81 93 THR A N 1
ATOM 739 C CA . THR A 1 93 ? -11.684 2.067 -0.087 1.00 96.81 93 THR A CA 1
ATOM 740 C C . THR A 1 93 ? -13.119 2.586 -0.146 1.00 96.81 93 THR A C 1
ATOM 742 O O . THR A 1 93 ? -13.539 3.390 0.687 1.00 96.81 93 THR A O 1
ATOM 745 N N . SER A 1 94 ? -13.906 2.126 -1.117 1.00 95.75 94 SER A N 1
ATOM 746 C CA . SER A 1 94 ? -15.251 2.669 -1.358 1.00 95.75 94 SER A CA 1
ATOM 747 C C . SER A 1 94 ? -16.262 2.409 -0.229 1.00 95.75 94 SER A C 1
ATOM 749 O O . SER A 1 94 ? -17.255 3.124 -0.135 1.00 95.75 94 SER A O 1
ATOM 751 N N . ASP A 1 95 ? -16.021 1.445 0.669 1.00 95.12 95 ASP A N 1
ATOM 752 C CA . ASP A 1 95 ? -16.777 1.279 1.930 1.00 95.12 95 ASP A CA 1
ATOM 753 C C . ASP A 1 95 ? -16.186 2.024 3.126 1.00 95.12 95 ASP A C 1
ATOM 755 O O . ASP A 1 95 ? -16.755 1.980 4.218 1.00 95.12 95 ASP A O 1
ATOM 759 N N . SER A 1 96 ? -15.066 2.720 2.943 1.00 94.69 96 SER A N 1
ATOM 760 C CA . SER A 1 96 ? -14.349 3.416 4.010 1.00 94.69 96 SER A CA 1
ATOM 761 C C . SER A 1 96 ? -13.880 2.500 5.147 1.00 94.69 96 SER A C 1
ATOM 763 O O . SER A 1 96 ? -13.688 2.968 6.273 1.00 94.69 96 SER A O 1
ATOM 765 N N . LEU A 1 97 ? -13.706 1.196 4.889 1.00 95.81 97 LEU A N 1
ATOM 766 C CA . LEU A 1 97 ? -13.197 0.259 5.894 1.00 95.81 97 LEU A CA 1
ATOM 767 C C . LEU A 1 97 ? -11.675 0.292 5.991 1.00 95.81 97 LEU A C 1
ATOM 769 O O . LEU A 1 97 ? -11.151 0.127 7.092 1.00 95.81 97 LEU A O 1
ATOM 773 N N . LEU A 1 98 ? -10.987 0.543 4.875 1.00 97.19 98 LEU A N 1
ATOM 774 C CA . LEU A 1 98 ? -9.540 0.740 4.805 1.00 97.19 98 LEU A CA 1
ATOM 775 C C . LEU A 1 98 ? -9.183 2.111 4.229 1.00 97.19 98 LEU A C 1
ATOM 777 O O . LEU A 1 98 ? -9.754 2.534 3.218 1.00 97.19 98 LEU A O 1
ATOM 781 N N . THR A 1 99 ? -8.167 2.734 4.822 1.00 96.44 99 THR A N 1
ATOM 782 C CA . THR A 1 99 ? -7.485 3.917 4.294 1.00 96.44 99 THR A CA 1
ATOM 783 C C . THR A 1 99 ? -5.980 3.672 4.308 1.00 96.44 99 THR A C 1
ATOM 785 O O . THR A 1 99 ? -5.431 3.335 5.354 1.00 96.44 99 THR A O 1
ATOM 788 N N . ILE A 1 100 ? -5.308 3.863 3.177 1.00 95.50 100 ILE A N 1
ATOM 789 C CA . ILE A 1 100 ? -3.846 3.925 3.098 1.00 95.50 100 ILE A CA 1
ATOM 790 C C . ILE A 1 100 ? -3.427 5.391 3.102 1.00 95.50 100 ILE A C 1
ATOM 792 O O . ILE A 1 100 ? -3.969 6.189 2.339 1.00 95.50 100 ILE A O 1
ATOM 796 N N . TYR A 1 101 ? -2.474 5.729 3.964 1.00 94.44 101 TYR A N 1
ATOM 797 C CA . TYR A 1 101 ? -1.787 7.014 3.995 1.00 94.44 101 TYR A CA 1
ATOM 798 C C . TYR A 1 101 ? -0.396 6.824 3.403 1.00 94.44 101 TYR A C 1
ATOM 800 O O . TYR A 1 101 ? 0.395 6.067 3.967 1.00 94.44 101 TYR A O 1
ATOM 808 N N . ASN A 1 102 ? -0.109 7.502 2.296 1.00 92.06 102 ASN A N 1
ATOM 809 C CA . ASN A 1 102 ? 1.197 7.478 1.651 1.00 92.06 102 ASN A CA 1
ATOM 810 C C . ASN A 1 102 ? 1.912 8.788 1.947 1.00 92.06 102 ASN A C 1
ATOM 812 O O . ASN A 1 102 ? 1.344 9.850 1.708 1.00 92.06 102 ASN A O 1
ATOM 816 N N . TYR A 1 103 ? 3.150 8.735 2.419 1.00 91.81 103 TYR A N 1
ATOM 817 C CA . TYR A 1 103 ? 4.016 9.907 2.404 1.00 91.81 103 TYR A CA 1
ATOM 818 C C . TYR A 1 103 ? 5.346 9.583 1.740 1.00 91.81 103 TYR A C 1
ATOM 820 O O . TYR A 1 103 ? 5.752 8.422 1.687 1.00 91.81 103 TYR A O 1
ATOM 828 N N . SER A 1 104 ? 6.016 10.606 1.217 1.00 89.38 104 SER A N 1
ATOM 829 C CA . SER A 1 104 ? 7.320 10.453 0.573 1.00 89.38 104 SER A CA 1
ATOM 830 C C . SER A 1 104 ? 8.360 11.397 1.155 1.00 89.38 104 SER A C 1
ATOM 832 O O . SER A 1 104 ? 8.031 12.459 1.685 1.00 89.38 104 SER A O 1
ATOM 834 N N . TYR A 1 105 ? 9.624 10.998 1.066 1.00 89.75 105 TYR A N 1
ATOM 835 C CA . TYR A 1 105 ? 10.761 11.797 1.507 1.00 89.75 105 TYR A CA 1
ATOM 836 C C . TYR A 1 105 ? 12.001 11.471 0.673 1.00 89.75 105 TYR A C 1
ATOM 838 O O . TYR A 1 105 ? 12.133 10.364 0.155 1.00 89.75 105 TYR A O 1
ATOM 846 N N . SER A 1 106 ? 12.915 12.429 0.521 1.00 87.81 106 SER A N 1
ATOM 847 C CA . SER A 1 106 ? 14.192 12.168 -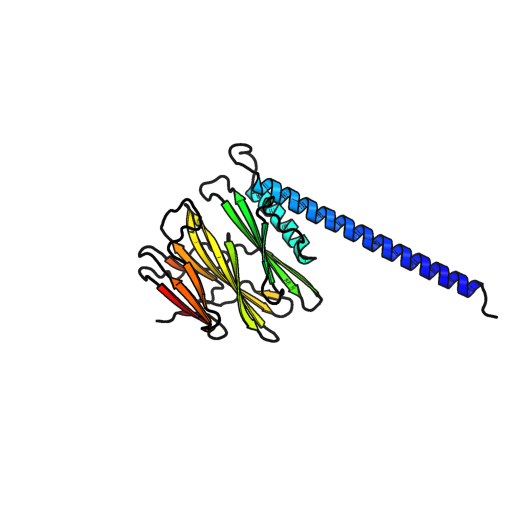0.151 1.00 87.81 106 SER A CA 1
ATOM 848 C C . SER A 1 106 ? 15.062 11.252 0.715 1.00 87.81 106 SER A C 1
ATOM 850 O O . SER A 1 106 ? 15.186 11.477 1.913 1.00 87.81 106 SER A O 1
ATOM 852 N N . SER A 1 107 ? 15.690 10.237 0.123 1.00 85.75 107 SER A N 1
ATOM 853 C CA . SER A 1 107 ? 16.690 9.395 0.803 1.00 85.75 107 SER A CA 1
ATOM 854 C C . SER A 1 107 ? 18.045 10.088 0.968 1.00 85.75 107 SER A C 1
ATOM 856 O O . SER A 1 107 ? 18.873 9.632 1.749 1.00 85.75 107 SER A O 1
ATOM 858 N N . GLY A 1 108 ? 18.310 11.144 0.190 1.00 82.75 108 GLY A N 1
ATOM 859 C CA . GLY A 1 108 ? 19.645 11.736 0.044 1.00 82.75 108 GLY A CA 1
ATOM 860 C C . GLY A 1 108 ? 20.632 10.902 -0.779 1.00 82.75 108 GLY A C 1
ATOM 861 O O . GLY A 1 108 ? 21.760 11.336 -0.984 1.00 82.75 108 GLY A O 1
ATOM 862 N N . GLY A 1 109 ? 20.222 9.726 -1.267 1.00 78.19 109 GLY A N 1
ATOM 863 C CA . GLY A 1 109 ? 21.044 8.830 -2.079 1.00 78.19 109 GLY A CA 1
ATOM 864 C C . GLY A 1 109 ? 20.487 8.599 -3.485 1.00 78.19 109 GLY A C 1
ATOM 865 O O . GLY A 1 109 ? 19.563 9.268 -3.946 1.00 78.19 109 GLY A O 1
ATOM 866 N N . THR A 1 110 ? 21.031 7.592 -4.170 1.00 73.12 110 THR A N 1
ATOM 867 C CA . THR A 1 110 ? 20.651 7.229 -5.550 1.00 73.12 110 THR A CA 1
ATOM 868 C C . THR A 1 110 ? 19.229 6.681 -5.678 1.00 73.12 110 THR A C 1
ATOM 870 O O . THR A 1 110 ? 18.668 6.694 -6.772 1.00 73.12 110 THR A O 1
ATOM 873 N N . ALA A 1 111 ? 18.616 6.254 -4.570 1.00 73.00 111 ALA A N 1
ATOM 874 C CA . ALA A 1 111 ? 17.210 5.857 -4.533 1.00 73.00 111 ALA A CA 1
ATOM 875 C C . ALA A 1 111 ? 16.257 7.043 -4.797 1.00 73.00 111 ALA A C 1
ATOM 877 O O . ALA A 1 111 ? 15.115 6.848 -5.213 1.00 73.00 111 ALA A O 1
ATOM 878 N N . GLY A 1 112 ? 16.714 8.289 -4.609 1.00 80.81 112 GLY A N 1
ATOM 879 C CA . GLY A 1 112 ? 15.875 9.473 -4.772 1.00 80.81 112 GLY A CA 1
ATOM 880 C C . GLY A 1 112 ? 14.802 9.524 -3.686 1.00 80.81 112 GLY A C 1
ATOM 881 O O . GLY A 1 112 ? 15.135 9.452 -2.504 1.00 80.81 112 GLY A O 1
ATOM 882 N N . ASN A 1 113 ? 13.531 9.645 -4.072 1.00 84.31 113 ASN A N 1
ATOM 883 C CA . ASN A 1 113 ? 12.410 9.669 -3.130 1.00 84.31 113 ASN A CA 1
ATOM 884 C C . ASN A 1 113 ? 12.013 8.253 -2.701 1.00 84.31 113 ASN A C 1
ATOM 886 O O . ASN A 1 113 ? 11.770 7.394 -3.546 1.00 84.31 113 ASN A O 1
ATOM 890 N N . LEU A 1 114 ? 11.892 8.045 -1.395 1.00 85.31 114 LEU A N 1
ATOM 891 C CA . LEU A 1 114 ? 11.310 6.854 -0.794 1.00 85.31 114 LEU A CA 1
ATOM 892 C C . LEU A 1 114 ? 9.855 7.128 -0.435 1.00 85.31 114 LEU A C 1
ATOM 894 O O . LEU A 1 114 ? 9.513 8.226 0.011 1.00 85.31 114 LEU A O 1
ATOM 898 N N . TYR A 1 115 ? 9.016 6.113 -0.597 1.00 87.56 115 TYR A N 1
ATOM 899 C CA . TYR A 1 115 ? 7.608 6.151 -0.227 1.00 87.56 115 TYR A CA 1
ATOM 900 C C . TYR A 1 115 ? 7.367 5.301 1.010 1.00 87.56 115 TYR A C 1
ATOM 902 O O . TYR A 1 115 ? 8.072 4.334 1.276 1.00 87.56 115 TYR A O 1
ATOM 910 N N . THR A 1 116 ? 6.396 5.682 1.821 1.00 90.94 116 THR A N 1
ATOM 911 C CA . THR A 1 116 ? 5.992 4.917 2.993 1.00 90.94 116 THR A CA 1
ATOM 912 C C . THR A 1 116 ? 4.483 4.902 3.073 1.00 90.94 116 THR A C 1
ATOM 914 O O . THR A 1 116 ? 3.848 5.958 3.066 1.00 90.94 116 THR A O 1
ATOM 917 N N . ALA A 1 117 ? 3.921 3.703 3.200 1.00 92.88 117 ALA A N 1
ATOM 918 C CA . ALA A 1 117 ? 2.488 3.499 3.273 1.00 92.88 117 ALA A CA 1
ATOM 919 C C . ALA A 1 117 ? 2.072 2.952 4.645 1.00 92.88 117 ALA A C 1
ATOM 921 O O . ALA A 1 117 ? 2.604 1.959 5.144 1.00 92.88 117 ALA A O 1
ATOM 922 N N . ILE A 1 118 ? 1.082 3.588 5.269 1.00 95.56 118 ILE A N 1
ATOM 923 C CA . ILE A 1 118 ? 0.464 3.118 6.512 1.00 95.56 118 ILE A CA 1
ATOM 924 C C . ILE A 1 118 ? -1.003 2.833 6.238 1.00 95.56 118 ILE A C 1
ATOM 926 O O . ILE A 1 118 ? -1.760 3.728 5.864 1.00 95.56 118 ILE A O 1
ATOM 930 N N . VAL A 1 119 ? -1.422 1.594 6.470 1.00 96.69 119 VAL A N 1
ATOM 931 C CA . VAL A 1 119 ? -2.826 1.202 6.372 1.00 96.69 119 VAL A CA 1
ATOM 932 C C . VAL A 1 119 ? -3.513 1.391 7.717 1.00 96.69 119 VAL A C 1
ATOM 934 O O . VAL A 1 119 ? -3.023 0.964 8.761 1.00 96.69 119 VAL A O 1
ATOM 937 N N . GLN A 1 120 ? -4.675 2.024 7.687 1.00 97.56 120 GLN A N 1
ATOM 938 C CA . GLN A 1 120 ? -5.621 2.127 8.784 1.00 97.56 120 GLN A CA 1
ATOM 939 C C . GLN A 1 120 ? -6.879 1.348 8.416 1.00 97.56 120 GLN A C 1
ATOM 941 O O . GLN A 1 120 ? -7.344 1.423 7.280 1.00 97.56 120 GLN A O 1
ATOM 946 N N . TRP A 1 121 ? -7.465 0.650 9.387 1.00 97.75 121 TRP A N 1
ATOM 947 C CA . TRP A 1 121 ? -8.759 0.001 9.209 1.00 97.75 121 TRP A CA 1
ATOM 948 C C . TRP A 1 121 ? -9.726 0.330 10.331 1.00 97.75 121 TRP A C 1
ATOM 950 O O . TRP A 1 121 ? -9.325 0.531 11.482 1.00 97.75 121 TRP A O 1
ATOM 960 N N . LYS A 1 122 ? -11.015 0.363 9.997 1.00 95.94 122 LYS A N 1
ATOM 961 C CA . LYS A 1 122 ? -12.099 0.507 10.966 1.00 95.94 122 LYS A CA 1
ATOM 962 C C . LYS A 1 122 ? -12.518 -0.868 11.480 1.00 95.94 122 LYS A C 1
ATOM 964 O O . LYS A 1 122 ? -12.820 -1.770 10.704 1.00 95.94 122 LYS A O 1
ATOM 969 N N . LYS A 1 123 ? -12.548 -1.024 12.801 1.00 95.12 123 LYS A N 1
ATOM 970 C CA . LYS A 1 123 ? -12.990 -2.244 13.484 1.00 95.12 123 LYS A CA 1
ATOM 971 C C . LYS A 1 123 ? -14.514 -2.249 13.661 1.00 95.12 123 LYS A C 1
ATOM 973 O O . LYS A 1 123 ? -15.122 -1.173 13.691 1.00 95.12 123 LYS A O 1
ATOM 978 N N . PRO A 1 124 ? -15.140 -3.426 13.858 1.00 92.94 124 PRO A N 1
ATOM 979 C CA . PRO A 1 124 ? -16.581 -3.524 14.105 1.00 92.94 124 PRO A CA 1
ATOM 980 C C . PRO A 1 124 ? -17.067 -2.719 15.321 1.00 92.94 124 PRO A C 1
ATOM 982 O O . PRO A 1 124 ? -18.189 -2.225 15.320 1.00 92.94 124 PRO A O 1
ATOM 985 N N . ASP A 1 125 ? -16.215 -2.530 16.336 1.00 94.31 125 ASP A N 1
ATOM 986 C CA . ASP A 1 125 ? -16.514 -1.733 17.536 1.00 94.31 125 ASP A CA 1
ATOM 987 C C . ASP A 1 125 ? -16.379 -0.209 17.324 1.00 94.31 125 ASP A C 1
ATOM 989 O O . ASP A 1 125 ? -16.500 0.569 18.271 1.00 94.31 125 ASP A O 1
ATOM 993 N N . GLY A 1 126 ? -16.103 0.229 16.092 1.00 92.38 126 GLY A N 1
ATOM 994 C CA . GLY A 1 126 ? -15.909 1.630 15.727 1.00 92.38 126 GLY A CA 1
ATOM 995 C C . GLY A 1 126 ? -14.522 2.191 16.050 1.00 92.38 126 GLY A C 1
ATOM 996 O O . GLY A 1 126 ? -14.250 3.339 15.693 1.00 92.38 126 GLY A O 1
ATOM 997 N N . LYS A 1 127 ? -13.633 1.414 16.686 1.00 95.38 127 LYS A N 1
ATOM 998 C CA . LYS A 1 127 ? -12.227 1.798 16.867 1.00 95.38 127 LYS A CA 1
ATOM 999 C C . LYS A 1 127 ? -11.439 1.575 15.579 1.00 95.38 127 LYS A C 1
ATOM 1001 O O . LYS A 1 127 ? -11.953 1.074 14.582 1.00 95.38 127 LYS A O 1
ATOM 1006 N N . TYR A 1 128 ? -10.160 1.928 15.622 1.00 97.19 128 TYR A N 1
ATOM 1007 C CA . TYR A 1 128 ? -9.249 1.775 14.499 1.00 97.19 128 TYR A CA 1
ATOM 1008 C C . TYR A 1 128 ? -8.138 0.773 14.821 1.00 97.19 128 TYR A C 1
ATOM 1010 O O . TYR A 1 128 ? -7.797 0.519 15.982 1.00 97.19 128 TYR A O 1
ATOM 1018 N N . GLY A 1 129 ? -7.597 0.161 13.779 1.00 97.69 129 GLY A N 1
ATOM 1019 C CA . GLY A 1 129 ? -6.262 -0.421 13.783 1.00 97.69 129 GLY A CA 1
ATOM 1020 C C . GLY A 1 129 ? -5.391 0.302 12.765 1.00 97.69 129 GLY A C 1
ATOM 1021 O O . GLY A 1 129 ? -5.911 0.970 11.871 1.00 97.69 129 GLY A O 1
ATOM 1022 N N . ALA A 1 130 ? -4.075 0.197 12.921 1.00 97.62 130 ALA A N 1
ATOM 1023 C CA . ALA A 1 130 ? -3.125 0.684 11.935 1.00 97.62 130 ALA A CA 1
ATOM 1024 C C . ALA A 1 130 ? -1.916 -0.251 11.845 1.00 97.62 130 ALA A C 1
ATOM 1026 O O . ALA A 1 130 ? -1.530 -0.867 12.841 1.00 97.62 130 ALA A O 1
ATOM 1027 N N . ALA A 1 131 ? -1.332 -0.356 10.656 1.00 96.12 131 ALA A N 1
ATOM 1028 C CA . ALA A 1 131 ? -0.135 -1.142 10.399 1.00 96.12 131 ALA A CA 1
ATOM 1029 C C . ALA A 1 131 ? 0.719 -0.479 9.316 1.00 96.12 131 ALA A C 1
ATOM 1031 O O . ALA A 1 131 ? 0.197 0.150 8.397 1.00 96.12 131 ALA A O 1
ATOM 1032 N N . LEU A 1 132 ? 2.037 -0.628 9.431 1.00 93.56 132 LEU A N 1
ATOM 1033 C CA . LEU A 1 132 ? 2.967 -0.196 8.398 1.00 93.56 132 LEU A CA 1
ATOM 1034 C C . LEU A 1 132 ? 2.932 -1.220 7.263 1.00 93.56 132 LEU A C 1
ATOM 1036 O O . LEU A 1 132 ? 2.968 -2.433 7.506 1.00 93.56 132 LEU A O 1
ATOM 1040 N N . LEU A 1 133 ? 2.854 -0.742 6.029 1.00 89.19 133 LEU A N 1
ATOM 1041 C CA . LEU A 1 133 ? 3.159 -1.542 4.859 1.00 89.19 133 LEU A CA 1
ATOM 1042 C C . LEU A 1 133 ? 4.665 -1.370 4.640 1.00 89.19 133 LEU A C 1
ATOM 1044 O O . LEU A 1 133 ? 5.111 -0.302 4.252 1.00 89.19 133 LEU A O 1
ATOM 1048 N N . ASP A 1 134 ? 5.455 -2.390 4.987 1.00 69.25 134 ASP A N 1
ATOM 1049 C CA . ASP A 1 134 ? 6.933 -2.407 4.927 1.00 69.25 134 ASP A CA 1
ATOM 1050 C C . ASP A 1 134 ? 7.503 -2.342 3.495 1.00 69.25 134 ASP A C 1
ATOM 1052 O O . ASP A 1 134 ? 8.655 -2.687 3.253 1.00 69.25 134 ASP A O 1
ATOM 1056 N N . VAL A 1 135 ? 6.682 -1.916 2.545 1.00 64.31 135 VAL A N 1
ATOM 1057 C CA . VAL A 1 135 ? 6.986 -1.829 1.129 1.00 64.31 135 VAL A CA 1
ATOM 1058 C C . VAL A 1 135 ? 7.107 -0.340 0.799 1.00 64.31 135 VAL A C 1
ATOM 1060 O O . VAL A 1 135 ? 6.271 0.453 1.245 1.00 64.31 135 VAL A O 1
ATOM 1063 N N . TYR A 1 136 ? 8.166 0.054 0.082 1.00 71.56 136 TYR A N 1
ATOM 1064 C CA . TYR A 1 136 ? 8.402 1.436 -0.368 1.00 71.56 136 TYR A CA 1
ATOM 1065 C C . TYR A 1 136 ? 7.453 1.813 -1.513 1.00 71.56 136 TYR A C 1
ATOM 1067 O O . TYR A 1 136 ? 7.876 2.237 -2.590 1.00 71.56 136 TYR A O 1
ATOM 1075 N N . ASP A 1 137 ? 6.164 1.633 -1.258 1.00 80.19 137 ASP A N 1
ATOM 1076 C CA . ASP A 1 137 ? 5.110 1.703 -2.245 1.00 80.19 137 ASP A CA 1
ATOM 1077 C C . ASP A 1 137 ? 4.327 2.995 -2.045 1.00 80.19 137 ASP A C 1
ATOM 1079 O O . ASP A 1 137 ? 4.001 3.420 -0.931 1.00 80.19 137 ASP A O 1
ATOM 1083 N N . HIS A 1 138 ? 3.989 3.602 -3.166 1.00 88.25 138 HIS A N 1
ATOM 1084 C CA . HIS A 1 138 ? 3.003 4.649 -3.288 1.00 88.25 138 HIS A CA 1
ATOM 1085 C C . HIS A 1 138 ? 1.761 4.040 -3.913 1.00 88.25 138 HIS A C 1
ATOM 1087 O O . HIS A 1 138 ? 1.665 3.898 -5.130 1.00 88.25 138 HIS A O 1
ATOM 1093 N N . PHE A 1 139 ? 0.806 3.648 -3.078 1.00 91.75 139 PHE A N 1
ATOM 1094 C CA . PHE A 1 139 ? -0.495 3.221 -3.581 1.00 91.75 139 PHE A CA 1
ATOM 1095 C C . PHE A 1 139 ? -1.235 4.435 -4.134 1.00 91.75 139 PHE A C 1
ATOM 1097 O O . PHE A 1 139 ? -1.147 5.498 -3.527 1.00 91.75 139 PHE A O 1
ATOM 1104 N N . TYR A 1 140 ? -1.976 4.277 -5.232 1.00 91.62 140 TYR A N 1
ATOM 1105 C CA . TYR A 1 140 ? -2.840 5.319 -5.819 1.00 91.62 140 TYR A CA 1
ATOM 1106 C C . TYR A 1 140 ? -4.250 4.813 -6.157 1.00 91.62 140 TYR A C 1
ATOM 1108 O O . TYR A 1 140 ? -5.164 5.615 -6.344 1.00 91.62 140 TYR A O 1
ATOM 1116 N N . GLU A 1 141 ? -4.469 3.495 -6.165 1.00 95.12 141 GLU A N 1
ATOM 1117 C CA . GLU A 1 141 ? -5.754 2.894 -6.519 1.00 95.12 141 GLU A CA 1
ATOM 1118 C C . GLU A 1 141 ? -6.153 1.782 -5.538 1.00 95.12 141 GLU A C 1
ATOM 1120 O O . GLU A 1 141 ? -5.309 1.087 -4.967 1.00 95.12 141 GLU A O 1
ATOM 1125 N N . SER A 1 142 ? -7.463 1.613 -5.326 1.00 96.94 142 SER A N 1
ATOM 1126 C CA . SER A 1 142 ? -8.007 0.558 -4.467 1.00 96.94 142 SER A CA 1
ATOM 1127 C C . SER A 1 142 ? -9.288 -0.043 -5.034 1.00 96.94 142 SER A C 1
ATOM 1129 O O . SER A 1 142 ? -10.173 0.688 -5.478 1.00 96.94 142 SER A O 1
ATOM 1131 N N . HIS A 1 143 ? -9.420 -1.363 -4.920 1.00 97.56 143 HIS A N 1
ATOM 1132 C CA . HIS A 1 143 ? -10.570 -2.141 -5.372 1.00 97.56 143 HIS A CA 1
ATOM 1133 C C . HIS A 1 143 ? -11.022 -3.131 -4.313 1.00 97.56 143 HIS A C 1
ATOM 1135 O O . HIS A 1 143 ? -10.222 -3.680 -3.560 1.00 97.56 143 HIS A O 1
ATOM 1141 N N . ILE A 1 144 ? -12.316 -3.428 -4.304 1.00 97.12 144 ILE A N 1
ATOM 1142 C CA . ILE A 1 144 ? -12.881 -4.485 -3.466 1.00 97.12 144 ILE A CA 1
ATOM 1143 C C . ILE A 1 144 ? -12.983 -5.748 -4.313 1.00 97.12 144 ILE A C 1
ATOM 1145 O O . ILE A 1 144 ? -13.716 -5.781 -5.299 1.00 97.12 144 ILE A O 1
ATOM 1149 N N . LEU A 1 145 ? -12.253 -6.793 -3.926 1.00 97.06 145 LEU A N 1
ATOM 1150 C CA . LEU A 1 145 ? -12.217 -8.064 -4.654 1.00 97.06 145 LEU A CA 1
ATOM 1151 C C . LEU A 1 145 ? -13.361 -8.994 -4.256 1.00 97.06 145 LEU A C 1
ATOM 1153 O O . LEU A 1 145 ? -13.928 -9.697 -5.098 1.00 97.06 145 LEU A O 1
ATOM 1157 N N . SER A 1 146 ? -13.689 -9.019 -2.966 1.00 94.69 146 SER A N 1
ATOM 1158 C CA . SER A 1 146 ? -14.804 -9.795 -2.431 1.00 94.69 146 SER A CA 1
ATOM 1159 C C . SER A 1 146 ? -15.272 -9.242 -1.096 1.00 94.69 146 SER A C 1
ATOM 1161 O O . SER A 1 146 ? -14.461 -8.802 -0.279 1.00 94.69 146 SER A O 1
ATOM 1163 N N . ARG A 1 147 ? -16.576 -9.366 -0.842 1.00 91.31 147 ARG A N 1
ATOM 1164 C CA . ARG A 1 147 ? -17.172 -9.110 0.467 1.00 91.31 147 ARG A CA 1
ATOM 1165 C C . ARG A 1 147 ? -17.841 -10.360 0.998 1.00 91.31 147 ARG A C 1
ATOM 1167 O O . ARG A 1 147 ? -18.629 -10.994 0.300 1.00 91.31 147 ARG A O 1
ATOM 1174 N N . SER A 1 148 ? -17.572 -10.665 2.254 1.00 87.50 148 SER A N 1
ATOM 1175 C CA . SER A 1 148 ? -18.316 -11.660 3.012 1.00 87.50 148 SER A CA 1
ATOM 1176 C C . SER A 1 148 ? -18.497 -11.170 4.445 1.00 87.50 148 SER A C 1
ATOM 1178 O O . SER A 1 148 ? -17.938 -10.148 4.840 1.00 87.50 148 SER A O 1
ATOM 1180 N N . LYS A 1 149 ? -19.307 -11.876 5.237 1.00 79.62 149 LYS A N 1
ATOM 1181 C CA . LYS A 1 149 ? -19.518 -11.498 6.642 1.00 79.62 149 LYS A CA 1
ATOM 1182 C C . LYS A 1 149 ? -18.236 -11.588 7.473 1.00 79.62 149 LYS A C 1
ATOM 1184 O O . LYS A 1 149 ? -18.113 -10.868 8.456 1.00 79.62 149 LYS A O 1
ATOM 1189 N N . GLU A 1 150 ? -17.316 -12.466 7.082 1.00 82.69 150 GLU A N 1
ATOM 1190 C CA . GLU A 1 150 ? -16.141 -12.818 7.882 1.00 82.69 150 GLU A CA 1
ATOM 1191 C C . GLU A 1 150 ? -14.829 -12.349 7.247 1.00 82.69 150 GLU A C 1
ATOM 1193 O O . GLU A 1 150 ? -13.899 -12.036 7.979 1.00 82.69 150 GLU A O 1
ATOM 1198 N N . HIS A 1 151 ? -14.781 -12.233 5.916 1.00 91.75 151 HIS A N 1
ATOM 1199 C CA . HIS A 1 151 ? -13.576 -11.938 5.139 1.00 91.75 151 HIS A CA 1
ATOM 1200 C C . HIS A 1 151 ? -13.869 -10.917 4.036 1.00 91.75 151 HIS A C 1
ATOM 1202 O O . HIS A 1 151 ? -14.667 -11.183 3.127 1.00 91.75 151 HIS A O 1
ATOM 1208 N N . ASN A 1 152 ? -13.204 -9.765 4.088 1.00 96.56 152 ASN A N 1
ATOM 1209 C CA . ASN A 1 152 ? -13.232 -8.765 3.023 1.00 96.56 152 ASN A CA 1
ATOM 1210 C C . ASN A 1 152 ? -11.850 -8.662 2.386 1.00 96.56 152 ASN A C 1
ATOM 1212 O O . ASN A 1 152 ? -10.864 -8.471 3.096 1.00 96.56 152 ASN A O 1
ATOM 1216 N N . LEU A 1 153 ? -11.790 -8.773 1.060 1.00 97.94 153 LEU A N 1
ATOM 1217 C CA . LEU A 1 153 ? -10.542 -8.733 0.302 1.00 97.94 153 LEU A CA 1
ATOM 1218 C C . LEU A 1 153 ? -10.472 -7.451 -0.513 1.00 97.94 153 LEU A C 1
ATOM 1220 O O . LEU A 1 153 ? -11.423 -7.101 -1.221 1.00 97.94 153 LEU A O 1
ATOM 1224 N N . TYR A 1 154 ? -9.327 -6.788 -0.434 1.00 98.00 154 TYR A N 1
ATOM 1225 C CA . TYR A 1 154 ? -9.062 -5.517 -1.089 1.00 98.00 154 TYR A CA 1
ATOM 1226 C C . TYR A 1 154 ? -7.780 -5.628 -1.895 1.00 98.00 154 TYR A C 1
ATOM 1228 O O . TYR A 1 154 ? -6.792 -6.157 -1.397 1.00 98.00 154 TYR A O 1
ATOM 1236 N N . LEU A 1 155 ? -7.804 -5.113 -3.116 1.00 97.56 155 LEU A N 1
ATOM 1237 C CA . LEU A 1 155 ? -6.631 -4.938 -3.957 1.00 97.56 155 LEU A CA 1
ATOM 1238 C C . LEU A 1 155 ? -6.209 -3.475 -3.897 1.00 97.56 155 LEU A C 1
ATOM 1240 O O . LEU A 1 155 ? -7.041 -2.593 -4.093 1.00 97.56 155 LEU A O 1
ATOM 1244 N N . PHE A 1 156 ? -4.926 -3.234 -3.684 1.00 96.00 156 PHE A N 1
ATOM 1245 C CA . PHE A 1 156 ? -4.301 -1.931 -3.823 1.00 96.00 156 PHE A CA 1
ATOM 1246 C C . PHE A 1 156 ? -3.272 -1.992 -4.941 1.00 96.00 156 PHE A C 1
ATOM 1248 O O . PHE A 1 156 ? -2.490 -2.940 -5.001 1.00 96.00 156 PHE A O 1
ATOM 1255 N N . ILE A 1 157 ? -3.295 -0.992 -5.817 1.00 94.38 157 ILE A N 1
ATOM 1256 C CA . ILE A 1 157 ? -2.309 -0.832 -6.885 1.00 94.38 157 ILE A CA 1
ATOM 1257 C C . ILE A 1 157 ? -1.488 0.410 -6.565 1.00 94.38 157 ILE A C 1
ATOM 1259 O O . ILE A 1 157 ? -2.025 1.456 -6.173 1.00 94.38 157 ILE A O 1
ATOM 1263 N N . GLY A 1 158 ? -0.176 0.257 -6.664 1.00 90.50 158 GLY A N 1
ATOM 1264 C CA . GLY A 1 158 ? 0.783 1.303 -6.378 1.00 90.50 158 GLY A CA 1
ATOM 1265 C C . GLY A 1 158 ? 2.044 1.160 -7.200 1.00 90.50 158 GLY A C 1
ATOM 1266 O O . GLY A 1 158 ? 2.252 0.156 -7.873 1.00 90.50 158 GLY A O 1
ATOM 1267 N N . THR A 1 159 ? 2.887 2.177 -7.132 1.00 85.00 159 THR A N 1
ATOM 1268 C CA . THR A 1 159 ? 4.244 2.142 -7.678 1.00 85.00 159 THR A CA 1
ATOM 1269 C C . THR A 1 159 ? 5.248 2.030 -6.554 1.00 85.00 159 THR A C 1
ATOM 1271 O O . THR A 1 159 ? 5.085 2.690 -5.529 1.00 85.00 159 THR A O 1
ATOM 1274 N N . SER A 1 160 ? 6.322 1.286 -6.763 1.00 77.81 160 SER A N 1
ATOM 1275 C CA . SER A 1 160 ? 7.486 1.314 -5.889 1.00 77.81 160 SER A CA 1
ATOM 1276 C C . SER A 1 160 ? 8.699 1.841 -6.638 1.00 77.81 160 SER A C 1
ATOM 1278 O O . SER A 1 160 ? 8.789 1.767 -7.864 1.00 77.81 160 SER A O 1
ATOM 1280 N N . LYS A 1 161 ? 9.634 2.439 -5.898 1.00 68.25 161 LYS A N 1
ATOM 1281 C CA . LYS A 1 161 ? 10.948 2.764 -6.453 1.00 68.25 161 LYS A CA 1
ATOM 1282 C C . LYS A 1 161 ? 11.917 1.641 -6.126 1.00 68.25 161 LYS A C 1
ATOM 1284 O O . LYS A 1 161 ? 12.200 1.388 -4.955 1.00 68.25 161 LYS A O 1
ATOM 1289 N N . GLY A 1 162 ? 12.432 0.995 -7.170 1.00 61.38 162 GLY A N 1
ATOM 1290 C CA . GLY A 1 162 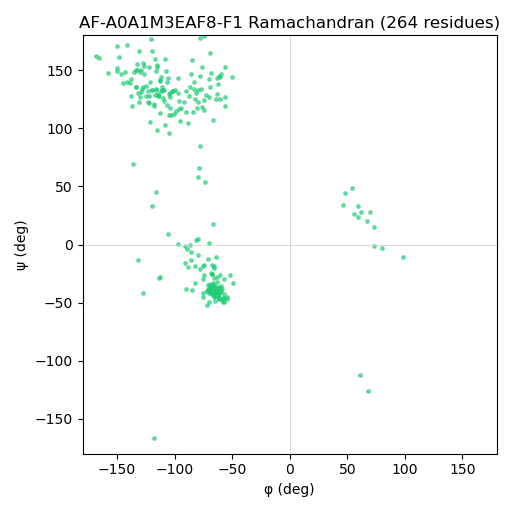? 13.549 0.068 -7.061 1.00 61.38 162 GLY A CA 1
ATOM 1291 C C . GLY A 1 162 ? 14.888 0.785 -6.852 1.00 61.38 162 GLY A C 1
ATOM 1292 O O . GLY A 1 162 ? 14.985 2.017 -6.824 1.00 61.38 162 GLY A O 1
ATOM 1293 N N . SER A 1 163 ? 15.961 0.001 -6.738 1.00 58.53 163 SER A N 1
ATOM 1294 C CA . SER A 1 163 ? 17.325 0.523 -6.857 1.00 58.53 163 SER A CA 1
ATOM 1295 C C . SER A 1 163 ? 17.548 1.127 -8.247 1.00 58.53 163 SER A C 1
ATOM 1297 O O . SER A 1 163 ? 17.041 0.600 -9.232 1.00 58.53 163 SER A O 1
ATOM 1299 N N . SER A 1 164 ? 18.338 2.199 -8.340 1.00 57.62 164 SER A N 1
ATOM 1300 C CA . SER A 1 164 ? 18.749 2.801 -9.623 1.00 57.62 164 SER A CA 1
ATOM 1301 C C . SER A 1 164 ? 17.611 3.354 -10.496 1.00 57.62 164 SER A C 1
ATOM 1303 O O . SER A 1 164 ? 17.773 3.434 -11.705 1.00 57.62 164 SER A O 1
ATOM 1305 N N . GLN A 1 165 ? 16.496 3.793 -9.896 1.00 54.31 165 GLN A N 1
ATOM 1306 C CA . GLN A 1 165 ? 15.366 4.435 -10.600 1.00 54.31 165 GLN A CA 1
ATOM 1307 C C . GLN A 1 165 ? 14.575 3.522 -11.556 1.00 54.31 165 GLN A C 1
ATOM 1309 O O . GLN A 1 165 ? 13.848 4.024 -12.405 1.00 54.31 165 GLN A O 1
ATOM 1314 N N . VAL A 1 166 ? 14.665 2.201 -11.380 1.00 64.31 166 VAL A N 1
ATOM 1315 C CA . VAL A 1 166 ? 13.772 1.225 -12.029 1.00 64.31 166 VAL A CA 1
ATOM 1316 C C . VAL A 1 166 ? 12.335 1.507 -11.578 1.00 64.31 166 VAL A C 1
ATOM 1318 O O . VAL A 1 166 ? 12.065 1.595 -10.371 1.00 64.31 166 VAL A O 1
ATOM 1321 N N . ALA A 1 167 ? 11.432 1.696 -12.542 1.00 67.62 167 ALA A N 1
ATOM 1322 C CA . ALA A 1 167 ? 10.015 1.879 -12.267 1.00 67.62 167 ALA A CA 1
ATOM 1323 C C . ALA A 1 167 ? 9.399 0.519 -11.926 1.00 67.62 167 ALA A C 1
ATOM 1325 O O . ALA A 1 167 ? 9.400 -0.407 -12.737 1.00 67.62 167 ALA A O 1
ATOM 1326 N N . CYS A 1 168 ? 8.878 0.393 -10.712 1.00 80.00 168 CYS A N 1
ATOM 1327 C CA . CYS A 1 168 ? 8.200 -0.812 -10.267 1.00 80.00 168 CYS A CA 1
ATOM 1328 C C . CYS A 1 168 ? 6.737 -0.487 -9.983 1.00 80.00 168 CYS A C 1
ATOM 1330 O O . CYS A 1 168 ? 6.404 0.620 -9.545 1.00 80.00 168 CYS A O 1
ATOM 1332 N N . ALA A 1 169 ? 5.858 -1.462 -10.179 1.00 86.12 169 ALA A N 1
ATOM 1333 C CA . ALA A 1 169 ? 4.505 -1.376 -9.653 1.00 86.12 169 ALA A CA 1
ATOM 1334 C C . ALA A 1 169 ? 4.104 -2.661 -8.949 1.00 86.12 169 ALA A C 1
ATOM 1336 O O . ALA A 1 169 ? 4.561 -3.751 -9.293 1.00 86.12 169 ALA A O 1
ATOM 1337 N N . ASP A 1 170 ? 3.231 -2.508 -7.964 1.00 89.50 170 ASP A N 1
ATOM 1338 C CA . ASP A 1 170 ? 2.817 -3.547 -7.042 1.00 89.50 170 ASP A CA 1
ATOM 1339 C C . ASP A 1 170 ? 1.285 -3.620 -7.011 1.00 89.50 170 ASP A C 1
ATOM 1341 O O . ASP A 1 170 ? 0.578 -2.616 -6.889 1.00 89.50 170 ASP A O 1
ATOM 1345 N N . ALA A 1 171 ? 0.770 -4.842 -7.089 1.00 94.06 171 ALA A N 1
ATOM 1346 C CA . ALA A 1 171 ? -0.608 -5.206 -6.813 1.00 94.06 171 ALA A CA 1
ATOM 1347 C C . ALA A 1 171 ? -0.643 -5.977 -5.490 1.00 94.06 171 ALA A C 1
ATOM 1349 O O . ALA A 1 171 ? -0.288 -7.154 -5.449 1.00 94.06 171 ALA A O 1
ATOM 1350 N N . LEU A 1 172 ? -1.070 -5.326 -4.408 1.00 94.69 172 LEU A N 1
ATOM 1351 C CA . LEU A 1 172 ? -1.114 -5.885 -3.056 1.00 94.69 172 LEU A CA 1
ATOM 1352 C C . LEU A 1 172 ? -2.543 -6.258 -2.667 1.00 94.69 172 LEU A C 1
ATOM 1354 O O . LEU A 1 172 ? -3.448 -5.428 -2.745 1.00 94.69 172 LEU A O 1
ATOM 1358 N N . VAL A 1 173 ? -2.743 -7.476 -2.162 1.00 96.25 173 VAL A N 1
ATOM 1359 C CA . VAL A 1 173 ? -4.032 -7.887 -1.596 1.00 96.25 173 VAL A CA 1
ATOM 1360 C C . VAL A 1 173 ? -3.981 -7.912 -0.075 1.00 96.25 173 VAL A C 1
ATOM 1362 O O . VAL A 1 173 ? -3.140 -8.574 0.530 1.00 96.25 173 VAL A O 1
ATOM 1365 N N . LEU A 1 174 ? -4.936 -7.217 0.540 1.00 96.81 174 LEU A N 1
ATOM 1366 C CA . LEU A 1 174 ? -5.149 -7.199 1.982 1.00 96.81 174 LEU A CA 1
ATOM 1367 C C . LEU A 1 174 ? -6.473 -7.871 2.332 1.00 96.81 174 LEU A C 1
ATOM 1369 O O . LEU A 1 174 ? -7.488 -7.666 1.663 1.00 96.81 174 LEU A O 1
ATOM 1373 N N . GLU A 1 175 ? -6.473 -8.621 3.429 1.00 97.56 175 GLU A N 1
ATOM 1374 C CA . GLU A 1 175 ? -7.680 -9.217 3.991 1.00 97.56 175 GLU A CA 1
ATOM 1375 C C . GLU A 1 175 ? -8.038 -8.537 5.316 1.00 97.56 175 GLU A C 1
ATOM 1377 O O . GLU A 1 175 ? -7.224 -8.478 6.237 1.00 97.56 175 GLU A O 1
ATOM 1382 N N . LEU A 1 176 ? -9.275 -8.054 5.433 1.00 97.31 176 LEU A N 1
ATOM 1383 C CA . LEU A 1 176 ? -9.862 -7.624 6.700 1.00 97.31 176 LEU A CA 1
ATOM 1384 C C . LEU A 1 176 ? -10.838 -8.696 7.193 1.00 97.31 176 LEU A C 1
ATOM 1386 O O . LEU A 1 176 ? -11.913 -8.869 6.611 1.00 97.31 176 LEU A O 1
ATOM 1390 N N . SER A 1 177 ? -10.471 -9.356 8.291 1.00 95.69 177 SER A N 1
ATOM 1391 C CA . SER A 1 177 ? -11.251 -10.419 8.929 1.00 95.69 177 SER A CA 1
ATOM 1392 C C . SER A 1 177 ? -11.693 -9.984 10.321 1.00 95.69 177 SER A C 1
ATOM 1394 O O . SER A 1 177 ? -10.918 -10.017 11.282 1.00 95.69 177 SER A O 1
ATOM 1396 N N . GLY A 1 178 ? -12.939 -9.520 10.434 1.00 91.25 178 GLY A N 1
ATOM 1397 C CA . GLY A 1 178 ? -13.458 -8.927 11.667 1.00 91.25 178 GLY A CA 1
ATOM 1398 C C . GLY A 1 178 ? -12.666 -7.683 12.086 1.00 91.25 178 GLY A C 1
ATOM 1399 O O . GLY A 1 178 ? -12.733 -6.645 11.432 1.00 91.25 178 GLY A O 1
ATOM 1400 N N . ASP A 1 179 ? -11.933 -7.769 13.198 1.00 94.25 179 ASP A N 1
ATOM 1401 C CA . ASP A 1 179 ? -11.103 -6.684 13.734 1.00 94.25 179 ASP A CA 1
ATOM 1402 C C . ASP A 1 179 ? -9.616 -6.772 13.338 1.00 94.25 179 ASP A C 1
ATOM 1404 O O . ASP A 1 179 ? -8.830 -5.894 13.723 1.00 94.25 179 ASP A O 1
ATOM 1408 N N . ARG A 1 180 ? -9.227 -7.793 12.560 1.00 95.88 180 ARG A N 1
ATOM 1409 C CA . ARG A 1 180 ? -7.835 -8.083 12.185 1.00 95.88 180 ARG A CA 1
ATOM 1410 C C . ARG A 1 180 ? -7.579 -7.815 10.713 1.00 95.88 180 ARG A C 1
ATOM 1412 O O . ARG A 1 180 ? -8.309 -8.295 9.852 1.00 95.88 180 ARG A O 1
ATOM 1419 N N . LEU A 1 181 ? -6.483 -7.116 10.443 1.00 96.75 181 LEU A N 1
ATOM 1420 C CA . LEU A 1 181 ? -5.939 -6.966 9.103 1.00 96.75 181 LEU A CA 1
ATOM 1421 C C . LEU A 1 181 ? -4.834 -8.006 8.882 1.00 96.75 181 LEU A C 1
ATOM 1423 O O . LEU A 1 181 ? -3.867 -8.059 9.642 1.00 96.75 181 LEU A O 1
ATOM 1427 N N . ASN A 1 182 ? -4.978 -8.822 7.845 1.00 95.56 182 ASN A N 1
ATOM 1428 C CA . ASN A 1 182 ? -3.981 -9.781 7.397 1.00 95.56 182 ASN A CA 1
ATOM 1429 C C . ASN A 1 182 ? -3.231 -9.209 6.183 1.00 95.56 182 ASN A C 1
ATOM 1431 O O . ASN A 1 182 ? -3.794 -9.037 5.103 1.00 95.56 182 ASN A O 1
ATOM 1435 N N . LEU A 1 183 ? -1.946 -8.911 6.393 1.00 93.75 183 LEU A N 1
ATOM 1436 C CA . LEU A 1 183 ? -1.043 -8.338 5.388 1.00 93.75 183 LEU A CA 1
ATOM 1437 C C . LEU A 1 183 ? -0.370 -9.395 4.498 1.00 93.75 183 LEU A C 1
ATOM 1439 O O . LEU A 1 183 ? 0.347 -9.039 3.571 1.00 93.75 183 LEU A O 1
ATOM 1443 N N . ASN A 1 184 ? -0.559 -10.680 4.806 1.00 93.19 184 ASN A N 1
ATOM 1444 C CA . ASN A 1 184 ? 0.076 -11.807 4.123 1.00 93.19 184 ASN A CA 1
ATOM 1445 C C . ASN A 1 184 ? -0.977 -12.730 3.497 1.00 93.19 184 ASN A C 1
ATOM 1447 O O . ASN A 1 184 ? -0.812 -13.950 3.483 1.00 93.19 184 ASN A O 1
ATOM 1451 N N . TYR A 1 185 ? -2.098 -12.167 3.041 1.00 94.62 185 TYR A N 1
ATOM 1452 C CA . TYR A 1 185 ? -3.142 -12.953 2.400 1.00 94.62 185 TYR A CA 1
ATOM 1453 C C . TYR A 1 185 ? -2.603 -13.566 1.094 1.00 94.62 185 TYR A C 1
ATOM 1455 O O . TYR A 1 185 ? -2.110 -12.819 0.257 1.00 94.62 185 TYR A O 1
ATOM 1463 N N . PRO A 1 186 ? -2.678 -14.891 0.882 1.00 94.62 186 PRO A N 1
ATOM 1464 C CA . PRO A 1 186 ? -1.988 -15.579 -0.213 1.00 94.62 186 PRO A CA 1
ATOM 1465 C C . PRO A 1 186 ? -2.713 -15.426 -1.563 1.00 94.62 186 PRO A C 1
ATOM 1467 O O . PRO A 1 186 ? -3.238 -16.393 -2.119 1.00 94.62 186 PRO A O 1
ATOM 1470 N N . ALA A 1 187 ? -2.773 -14.201 -2.084 1.00 94.88 187 ALA A N 1
ATOM 1471 C CA . ALA A 1 187 ? -3.555 -13.853 -3.267 1.00 94.88 187 ALA A CA 1
ATOM 1472 C C . ALA A 1 187 ? -2.930 -14.264 -4.600 1.00 94.88 187 ALA A C 1
ATOM 1474 O O . ALA A 1 187 ? -3.661 -14.358 -5.581 1.00 94.88 187 ALA A O 1
ATOM 1475 N N . PHE A 1 188 ? -1.621 -14.487 -4.666 1.00 93.50 188 PHE A N 1
ATOM 1476 C CA . PHE A 1 188 ? -0.910 -14.777 -5.912 1.00 93.50 188 PHE A CA 1
ATOM 1477 C C . PHE A 1 188 ? -0.198 -16.135 -5.862 1.00 93.50 18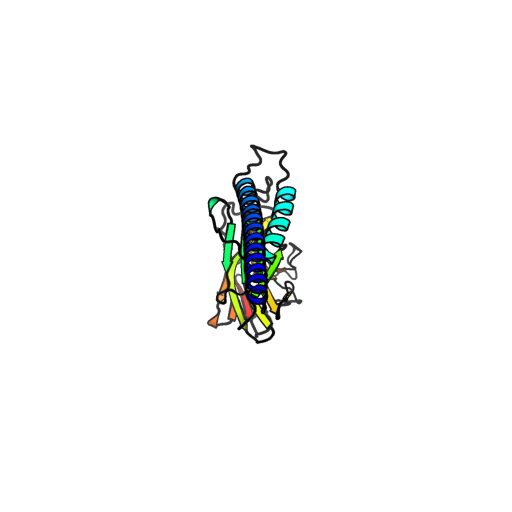8 PHE A C 1
ATOM 1479 O O . PHE A 1 188 ? -0.239 -16.857 -4.857 1.00 93.50 188 PHE A O 1
ATOM 1486 N N . TYR A 1 189 ? 0.428 -16.513 -6.982 1.00 82.75 189 TYR A N 1
ATOM 1487 C CA . TYR A 1 189 ? 1.175 -17.767 -7.119 1.00 82.75 189 TYR A CA 1
ATOM 1488 C C . TYR A 1 189 ? 2.164 -17.963 -5.962 1.00 82.75 189 TYR A C 1
ATOM 1490 O O . TYR A 1 189 ? 2.724 -16.993 -5.466 1.00 82.75 189 TYR A O 1
ATOM 1498 N N . ASN A 1 190 ? 2.352 -19.211 -5.517 1.00 81.31 190 ASN A N 1
ATOM 1499 C CA . ASN A 1 190 ? 3.158 -19.580 -4.344 1.00 81.31 190 ASN A CA 1
ATOM 1500 C C . ASN A 1 190 ? 2.770 -18.896 -3.016 1.00 81.31 190 ASN A C 1
ATOM 1502 O O . ASN A 1 190 ? 3.592 -18.802 -2.112 1.00 81.31 190 ASN A O 1
ATOM 1506 N N . GLN A 1 191 ? 1.506 -18.486 -2.865 1.00 86.25 191 GLN A N 1
ATOM 1507 C CA . GLN A 1 191 ? 0.949 -17.937 -1.619 1.00 86.25 191 GLN A CA 1
ATOM 1508 C C . GLN A 1 191 ? 1.484 -16.550 -1.230 1.00 86.25 191 GLN A C 1
ATOM 1510 O O . GLN A 1 191 ? 1.497 -16.183 -0.056 1.00 86.25 191 GLN A O 1
ATOM 1515 N N . TYR A 1 192 ? 1.893 -15.755 -2.215 1.00 89.81 192 TYR A N 1
ATOM 1516 C CA . TYR A 1 192 ? 2.383 -14.401 -1.981 1.00 89.81 192 TYR A CA 1
ATOM 1517 C C . TYR A 1 192 ? 1.235 -13.379 -1.932 1.00 89.81 192 TYR A C 1
ATOM 1519 O O . TYR A 1 192 ? 0.240 -13.546 -2.645 1.00 89.81 192 TYR A O 1
ATOM 1527 N N . PRO A 1 193 ? 1.354 -12.316 -1.112 1.00 92.12 193 PRO A N 1
ATOM 1528 C CA . PRO A 1 193 ? 0.324 -11.285 -0.994 1.00 92.12 193 PRO A CA 1
ATOM 1529 C C . PRO A 1 193 ? 0.370 -10.216 -2.078 1.00 92.12 193 PRO A C 1
ATOM 1531 O O . PRO A 1 193 ? -0.627 -9.521 -2.277 1.00 92.12 193 PRO A O 1
ATOM 1534 N N . ALA A 1 194 ? 1.500 -10.090 -2.773 1.00 92.38 194 ALA A N 1
ATOM 1535 C CA . ALA A 1 194 ? 1.694 -9.103 -3.817 1.00 92.38 194 ALA A CA 1
ATOM 1536 C C . ALA A 1 194 ? 2.217 -9.738 -5.106 1.00 92.38 194 ALA A C 1
ATOM 1538 O O . ALA A 1 194 ? 2.941 -10.739 -5.076 1.00 92.38 194 ALA A O 1
ATOM 1539 N N . LEU A 1 195 ? 1.851 -9.119 -6.221 1.00 91.62 195 LEU A N 1
ATOM 1540 C CA . LEU A 1 195 ? 2.445 -9.314 -7.535 1.00 91.62 195 LEU A CA 1
ATOM 1541 C C . LEU A 1 195 ? 3.087 -7.997 -7.946 1.00 91.62 195 LEU A C 1
ATOM 1543 O O . LEU A 1 195 ? 2.434 -6.960 -7.845 1.00 91.62 195 LEU A O 1
ATOM 1547 N N . SER A 1 196 ? 4.317 -8.047 -8.434 1.00 89.38 196 SER A N 1
ATOM 1548 C CA . SER A 1 196 ? 5.035 -6.841 -8.828 1.00 89.38 196 SER A CA 1
ATOM 1549 C C . SER A 1 196 ? 5.676 -7.023 -10.194 1.00 89.38 196 SER A C 1
ATOM 1551 O O . SER A 1 196 ? 5.954 -8.153 -10.612 1.00 89.38 196 SER A O 1
ATOM 1553 N N . TYR A 1 197 ? 5.914 -5.910 -10.881 1.00 86.88 197 TYR A N 1
ATOM 1554 C CA . TYR A 1 197 ? 6.822 -5.882 -12.020 1.00 86.88 197 TYR A CA 1
ATOM 1555 C C . TYR A 1 197 ? 7.947 -4.874 -11.802 1.00 86.88 197 TYR A C 1
ATOM 1557 O O . TYR A 1 197 ? 7.762 -3.880 -11.097 1.00 86.88 197 TYR A O 1
ATOM 1565 N N . ASN A 1 198 ? 9.085 -5.143 -12.436 1.00 85.12 198 ASN A N 1
ATOM 1566 C CA . ASN A 1 198 ? 10.232 -4.252 -12.533 1.00 85.12 198 ASN A CA 1
ATOM 1567 C C . ASN A 1 198 ? 10.460 -3.926 -14.014 1.00 85.12 198 ASN A C 1
ATOM 1569 O O . ASN A 1 198 ? 10.707 -4.841 -14.804 1.00 85.12 198 ASN A O 1
ATOM 1573 N N . ASP A 1 199 ? 10.365 -2.647 -14.369 1.00 74.88 199 ASP A N 1
ATOM 1574 C CA . ASP A 1 199 ? 10.695 -2.122 -15.698 1.00 74.88 199 ASP A CA 1
ATOM 1575 C C . ASP A 1 199 ? 12.178 -1.728 -15.721 1.00 74.88 199 ASP A C 1
ATOM 1577 O O . ASP A 1 199 ? 12.598 -0.823 -14.996 1.00 74.88 199 ASP A O 1
ATOM 1581 N N . ASP A 1 200 ? 12.981 -2.432 -16.526 1.00 69.75 200 ASP A N 1
ATOM 1582 C CA . ASP A 1 200 ? 14.440 -2.229 -16.635 1.00 69.75 200 ASP A CA 1
ATOM 1583 C C . ASP A 1 200 ? 14.803 -0.898 -17.331 1.00 69.75 200 ASP A C 1
ATOM 1585 O O . ASP A 1 200 ? 15.974 -0.565 -17.534 1.00 69.75 200 ASP A O 1
ATOM 1589 N N . ILE A 1 201 ? 13.805 -0.098 -17.715 1.00 64.25 201 ILE A N 1
ATOM 1590 C CA . ILE A 1 201 ? 14.020 1.216 -18.302 1.00 64.25 201 ILE A CA 1
ATOM 1591 C C . ILE A 1 201 ? 14.295 2.240 -17.199 1.00 64.25 201 ILE A C 1
ATOM 1593 O O . ILE A 1 201 ? 13.456 2.578 -16.365 1.00 64.25 201 ILE A O 1
ATOM 1597 N N . TYR A 1 202 ? 15.499 2.808 -17.253 1.00 58.25 202 TYR A N 1
ATOM 1598 C CA . TYR A 1 202 ? 15.890 3.959 -16.448 1.00 58.25 202 TYR A CA 1
ATOM 1599 C C . TYR A 1 202 ? 15.087 5.197 -16.869 1.00 58.25 202 TYR A C 1
ATOM 1601 O O . TYR A 1 202 ? 15.356 5.778 -17.926 1.00 58.25 202 TYR A O 1
ATOM 1609 N N . THR A 1 203 ? 14.135 5.641 -16.043 1.00 54.56 203 THR A N 1
ATOM 1610 C CA . THR A 1 203 ? 13.458 6.929 -16.247 1.00 54.56 203 THR A CA 1
ATOM 1611 C C . THR A 1 203 ? 13.607 7.826 -15.011 1.00 54.56 203 THR A C 1
ATOM 1613 O O . THR A 1 203 ? 13.227 7.451 -13.900 1.00 54.56 203 THR A O 1
ATOM 1616 N N . PRO A 1 204 ? 14.175 9.041 -15.157 1.00 49.03 204 PRO A N 1
ATOM 1617 C CA . PRO A 1 204 ? 14.323 9.965 -14.033 1.00 49.03 204 PRO A CA 1
ATOM 1618 C C . PRO A 1 204 ? 12.984 10.567 -13.565 1.00 49.03 204 PRO A C 1
ATOM 1620 O O . PRO A 1 204 ? 12.919 11.141 -12.476 1.00 49.03 204 PRO A O 1
ATOM 1623 N N . GLU A 1 205 ? 11.913 10.412 -14.351 1.00 48.44 205 GLU A N 1
ATOM 1624 C CA . GLU A 1 205 ? 10.586 10.987 -14.117 1.00 48.44 205 GLU A CA 1
ATOM 1625 C C . GLU A 1 205 ? 9.516 9.881 -14.020 1.00 48.44 205 GLU A C 1
ATOM 1627 O O . GLU A 1 205 ? 9.089 9.311 -15.021 1.00 48.44 205 GLU A O 1
ATOM 1632 N N . ILE A 1 206 ? 9.029 9.596 -12.806 1.00 50.56 206 ILE A N 1
ATOM 1633 C CA . ILE A 1 206 ? 7.741 8.902 -12.617 1.00 50.56 206 ILE A CA 1
ATOM 1634 C C . ILE A 1 206 ? 6.641 9.904 -13.030 1.00 50.56 206 ILE A C 1
ATOM 1636 O O . ILE A 1 206 ? 6.659 11.022 -12.505 1.00 50.56 206 ILE A O 1
ATOM 1640 N N . PRO A 1 207 ? 5.706 9.561 -13.943 1.00 47.59 207 PRO A N 1
ATOM 1641 C CA . PRO A 1 207 ? 5.228 8.209 -14.229 1.00 47.59 207 PRO A CA 1
ATOM 1642 C C . PRO A 1 207 ? 5.541 7.719 -15.654 1.00 47.59 207 PRO A C 1
ATOM 1644 O O . PRO A 1 207 ? 4.666 7.161 -16.309 1.00 47.59 207 PRO A O 1
ATOM 1647 N N . ALA A 1 208 ? 6.758 7.905 -16.168 1.00 48.25 208 ALA A N 1
ATOM 1648 C CA . ALA A 1 208 ? 7.151 7.281 -17.433 1.00 48.25 208 ALA A CA 1
ATOM 1649 C C . ALA A 1 208 ? 7.538 5.802 -17.216 1.00 48.25 208 ALA A C 1
ATOM 1651 O O . ALA A 1 208 ? 8.671 5.413 -17.480 1.00 48.25 208 ALA A O 1
ATOM 1652 N N . ALA A 1 209 ? 6.625 4.992 -16.675 1.00 56.62 209 ALA A N 1
ATOM 1653 C CA . ALA A 1 209 ? 6.708 3.539 -16.808 1.00 56.62 209 ALA A CA 1
ATOM 1654 C C . ALA A 1 209 ? 6.096 3.172 -18.164 1.00 56.62 209 ALA A C 1
ATOM 1656 O O . ALA A 1 209 ? 5.041 3.712 -18.513 1.00 56.62 209 ALA A O 1
ATOM 1657 N N . ILE A 1 210 ? 6.754 2.312 -18.948 1.00 66.19 210 ILE A N 1
ATOM 1658 C CA . ILE A 1 210 ? 6.135 1.816 -20.186 1.00 66.19 210 ILE A CA 1
ATOM 1659 C C . ILE A 1 210 ? 5.077 0.781 -19.817 1.00 66.19 210 ILE A C 1
ATOM 1661 O O . ILE A 1 210 ? 3.950 0.862 -20.302 1.00 66.19 210 ILE A O 1
ATOM 1665 N N . ALA A 1 211 ? 5.420 -0.125 -18.900 1.00 79.94 211 ALA A N 1
ATOM 1666 C CA . ALA A 1 211 ? 4.491 -1.104 -18.372 1.00 79.94 211 ALA A CA 1
ATOM 1667 C C . ALA A 1 211 ? 3.512 -0.493 -17.352 1.00 79.94 211 ALA A C 1
ATOM 1669 O O . ALA A 1 211 ? 3.823 0.480 -16.666 1.00 79.94 211 ALA A O 1
ATOM 1670 N N . GLU A 1 212 ? 2.321 -1.085 -17.226 1.00 86.81 212 GLU A N 1
ATOM 1671 C CA . GLU A 1 212 ? 1.270 -0.637 -16.298 1.00 86.81 212 GLU A CA 1
ATOM 1672 C C . GLU A 1 212 ? 0.498 -1.837 -15.726 1.00 86.81 212 GLU A C 1
ATOM 1674 O O . GLU A 1 212 ? 0.145 -2.761 -16.469 1.00 86.81 212 GLU A O 1
ATOM 1679 N N . ILE A 1 213 ? 0.173 -1.803 -14.424 1.00 91.50 213 ILE A N 1
ATOM 1680 C CA . ILE A 1 213 ? -0.805 -2.716 -13.809 1.00 91.50 213 ILE A CA 1
ATOM 1681 C C . ILE A 1 213 ? -2.189 -2.070 -13.839 1.00 91.50 213 ILE A C 1
ATOM 1683 O O . ILE A 1 213 ? -2.407 -1.027 -13.236 1.00 91.50 213 ILE A O 1
ATOM 1687 N N . VAL A 1 214 ? -3.155 -2.750 -14.455 1.00 93.69 214 VAL A N 1
ATOM 1688 C CA . VAL A 1 214 ? -4.554 -2.317 -14.529 1.00 93.69 214 VAL A CA 1
ATOM 1689 C C . VAL A 1 214 ? -5.469 -3.412 -13.995 1.00 93.69 214 VAL A C 1
ATOM 1691 O O . VAL A 1 214 ? -5.334 -4.581 -14.361 1.00 93.69 214 VAL A O 1
ATOM 1694 N N . TYR A 1 215 ? -6.460 -3.049 -13.180 1.00 96.38 215 TYR A N 1
ATOM 1695 C CA . TYR A 1 215 ? -7.502 -3.978 -12.740 1.00 96.38 215 TYR A CA 1
ATOM 1696 C C . TYR A 1 215 ? -8.860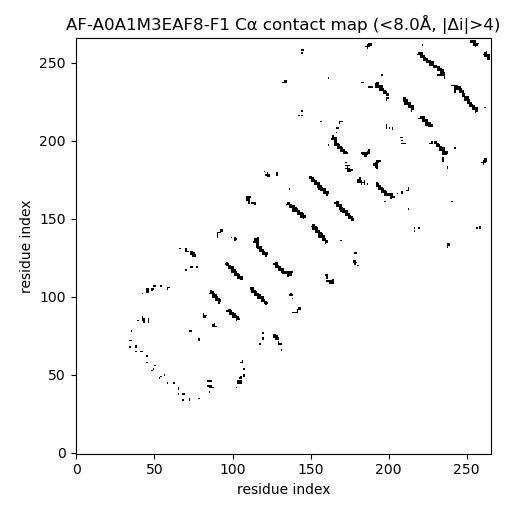 -3.666 -13.375 1.00 96.38 215 TYR A C 1
ATOM 1698 O O . TYR A 1 215 ? -9.419 -2.584 -13.230 1.00 96.38 215 TYR A O 1
ATOM 1706 N N . ASN A 1 216 ? -9.435 -4.656 -14.056 1.00 96.62 216 ASN A N 1
ATOM 1707 C CA . ASN A 1 216 ? -10.800 -4.609 -14.560 1.00 96.62 216 ASN A CA 1
ATOM 1708 C C . ASN A 1 216 ? -11.738 -5.297 -13.558 1.00 96.62 216 ASN A C 1
ATOM 1710 O O . ASN A 1 216 ? -11.765 -6.528 -13.474 1.00 96.62 216 ASN A O 1
ATOM 1714 N N . ALA A 1 217 ? -12.523 -4.505 -12.826 1.00 94.88 217 ALA A N 1
ATOM 1715 C CA . ALA A 1 217 ? -13.425 -5.009 -11.792 1.00 94.88 217 ALA A CA 1
ATOM 1716 C C . ALA A 1 217 ? -14.559 -5.894 -12.339 1.00 94.88 217 ALA A C 1
ATOM 1718 O O . ALA A 1 217 ? -14.888 -6.903 -11.718 1.00 94.88 217 ALA A O 1
ATOM 1719 N N . GLU A 1 218 ? -15.114 -5.574 -13.513 1.00 94.75 218 GLU A N 1
ATOM 1720 C CA . GLU A 1 218 ? -16.211 -6.341 -14.129 1.00 94.75 218 GLU A CA 1
ATOM 1721 C C . GLU A 1 218 ? -15.776 -7.761 -14.499 1.00 94.75 218 GLU A C 1
ATOM 1723 O O . GLU A 1 218 ? -16.487 -8.733 -14.255 1.00 94.75 218 GLU A O 1
ATOM 1728 N N . LYS A 1 219 ? -14.569 -7.885 -15.059 1.00 96.19 219 LYS A N 1
ATOM 1729 C CA . LYS A 1 219 ? -13.960 -9.162 -15.449 1.00 96.19 219 LYS A CA 1
ATOM 1730 C C . LYS A 1 219 ? -13.151 -9.800 -14.322 1.00 96.19 219 LYS A C 1
ATOM 1732 O O . LYS A 1 219 ? -12.619 -10.889 -14.513 1.00 96.19 219 LYS A O 1
ATOM 1737 N N . ARG A 1 220 ? -13.027 -9.113 -13.180 1.00 96.38 220 ARG A N 1
ATOM 1738 C CA . ARG A 1 220 ? -12.180 -9.482 -12.035 1.00 96.38 220 ARG A CA 1
ATOM 1739 C C . ARG A 1 220 ? -10.762 -9.854 -12.470 1.00 96.38 220 ARG A C 1
ATOM 1741 O O . ARG A 1 220 ? -10.213 -10.872 -12.047 1.00 96.38 220 ARG A O 1
ATOM 1748 N N . ARG A 1 221 ? -10.197 -9.052 -13.373 1.00 97.12 221 ARG A N 1
ATOM 1749 C CA . ARG A 1 221 ? -8.955 -9.370 -14.080 1.00 97.12 221 ARG A CA 1
ATOM 1750 C C . ARG A 1 221 ? -7.904 -8.298 -13.847 1.00 97.12 221 ARG A C 1
ATOM 1752 O O . ARG A 1 221 ? -8.131 -7.145 -14.196 1.00 97.12 221 ARG A O 1
ATOM 1759 N N . LEU A 1 222 ? 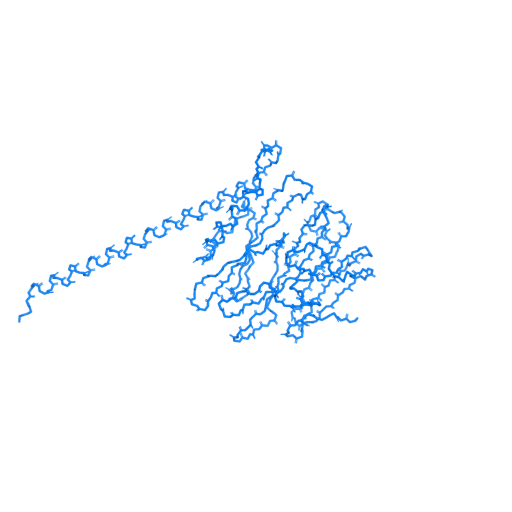-6.761 -8.701 -13.310 1.00 96.81 222 LEU A N 1
ATOM 1760 C CA . LEU A 1 222 ? -5.546 -7.898 -13.246 1.00 96.81 222 LEU A CA 1
ATOM 1761 C C . LEU A 1 222 ? -4.761 -8.101 -14.543 1.00 96.81 222 LEU A C 1
ATOM 1763 O O . LEU A 1 222 ? -4.648 -9.228 -15.021 1.00 96.81 222 LEU A O 1
ATOM 1767 N N . ILE A 1 223 ? -4.256 -7.032 -15.136 1.00 95.19 223 ILE A N 1
ATOM 1768 C CA . ILE A 1 223 ? -3.513 -7.065 -16.393 1.00 95.19 223 ILE A CA 1
ATOM 1769 C C . ILE A 1 223 ? -2.250 -6.248 -16.190 1.00 95.19 223 ILE A C 1
ATOM 1771 O O . ILE A 1 223 ? -2.330 -5.119 -15.724 1.00 95.19 223 ILE A O 1
ATOM 1775 N N . ILE A 1 224 ? -1.114 -6.818 -16.565 1.00 93.06 224 ILE A N 1
ATOM 1776 C CA . ILE A 1 224 ? 0.137 -6.090 -16.731 1.00 93.06 224 ILE A CA 1
ATOM 1777 C C . ILE A 1 224 ? 0.355 -5.993 -18.234 1.00 93.06 224 ILE A C 1
ATOM 1779 O O . ILE A 1 224 ? 0.342 -7.016 -18.925 1.00 93.06 224 ILE A O 1
ATOM 1783 N N . LYS A 1 225 ? 0.432 -4.782 -18.764 1.00 91.44 225 LYS A N 1
ATOM 1784 C CA . LYS A 1 225 ? 0.566 -4.524 -20.204 1.00 91.44 225 LYS A CA 1
ATOM 1785 C C . LYS A 1 225 ? 1.858 -3.772 -20.486 1.00 91.44 225 LYS A C 1
ATOM 1787 O O . LYS A 1 225 ? 2.454 -3.248 -19.553 1.00 91.44 225 LYS A O 1
ATOM 1792 N N . ASP A 1 226 ? 2.219 -3.727 -21.765 1.00 88.31 226 ASP A N 1
ATOM 1793 C CA . ASP A 1 226 ? 3.334 -2.945 -22.297 1.00 88.31 226 ASP A CA 1
ATOM 1794 C C . ASP A 1 226 ? 4.691 -3.330 -21.673 1.00 88.31 226 ASP A C 1
ATOM 1796 O O . ASP A 1 226 ? 5.582 -2.505 -21.510 1.00 88.31 226 ASP A O 1
ATOM 1800 N N . LEU A 1 227 ? 4.842 -4.615 -21.337 1.00 86.31 227 LEU A N 1
ATOM 1801 C CA . LEU A 1 227 ? 6.068 -5.177 -20.776 1.00 86.31 227 LEU A CA 1
ATOM 1802 C C . LEU A 1 227 ? 7.161 -5.292 -21.850 1.00 86.31 227 LEU A C 1
ATOM 1804 O O . LEU A 1 227 ? 6.971 -5.890 -22.917 1.00 86.31 227 LEU A O 1
ATOM 1808 N N . GLY A 1 228 ? 8.337 -4.763 -21.537 1.00 82.50 228 GLY A N 1
ATOM 1809 C CA . GLY A 1 228 ? 9.568 -4.945 -22.287 1.00 82.50 228 GLY A CA 1
ATOM 1810 C C . GLY A 1 228 ? 10.114 -6.373 -22.203 1.00 82.50 228 GLY A C 1
ATOM 1811 O O . GLY A 1 228 ? 9.748 -7.188 -21.358 1.00 82.50 228 GLY A O 1
ATOM 1812 N N . SER A 1 229 ? 11.051 -6.708 -23.094 1.00 82.38 229 SER A N 1
ATOM 1813 C CA . SER A 1 229 ? 11.677 -8.038 -23.097 1.00 82.38 229 SER A CA 1
ATOM 1814 C C . SER A 1 229 ? 12.567 -8.302 -21.878 1.00 82.38 229 SER A C 1
ATOM 1816 O O . SER A 1 229 ? 12.805 -9.465 -21.547 1.00 82.38 229 SER A O 1
ATOM 1818 N N . ALA A 1 230 ? 13.087 -7.238 -21.259 1.00 82.38 230 ALA A N 1
ATOM 1819 C CA . ALA A 1 230 ? 13.934 -7.298 -20.071 1.00 82.38 230 ALA A CA 1
ATOM 1820 C C . ALA A 1 230 ? 13.128 -7.278 -18.764 1.00 82.38 230 ALA A C 1
ATOM 1822 O O . ALA A 1 230 ? 13.651 -7.724 -17.739 1.00 82.38 230 ALA A O 1
ATOM 1823 N N . ASP A 1 231 ? 11.871 -6.829 -18.828 1.00 85.06 231 ASP A N 1
ATOM 1824 C CA . ASP A 1 231 ? 11.010 -6.646 -17.669 1.00 85.06 231 ASP A CA 1
ATOM 1825 C C . ASP A 1 231 ? 10.779 -7.958 -16.937 1.00 85.06 231 ASP A C 1
ATOM 1827 O O . ASP A 1 231 ? 10.666 -9.045 -17.519 1.00 85.06 231 ASP A O 1
ATOM 1831 N N . GLU A 1 232 ? 10.698 -7.825 -15.624 1.00 87.94 232 GLU A N 1
ATOM 1832 C CA . GLU A 1 232 ? 10.518 -8.935 -14.714 1.00 87.94 232 GLU A CA 1
ATOM 1833 C C . GLU A 1 232 ? 9.166 -8.812 -14.043 1.00 87.94 232 GLU A C 1
ATOM 1835 O O . GLU A 1 232 ? 8.866 -7.790 -13.436 1.00 87.94 232 GLU A O 1
ATOM 1840 N N . VAL A 1 233 ? 8.366 -9.872 -14.097 1.00 89.06 233 VAL A N 1
ATOM 1841 C CA . VAL A 1 233 ? 7.117 -9.963 -13.340 1.00 89.06 233 VAL A CA 1
ATOM 1842 C C . VAL A 1 233 ? 7.192 -11.146 -12.400 1.00 89.06 233 VAL A C 1
ATOM 1844 O O . VAL A 1 233 ? 7.549 -12.247 -12.816 1.00 89.06 233 VAL A O 1
ATOM 1847 N N . GLY A 1 234 ? 6.814 -10.960 -11.142 1.00 88.62 234 GLY A N 1
ATOM 1848 C CA . GLY A 1 234 ? 6.734 -12.078 -10.215 1.00 88.62 234 GLY A CA 1
ATOM 1849 C C . GLY A 1 234 ? 6.016 -11.755 -8.909 1.00 88.62 234 GLY A C 1
ATOM 1850 O O . GLY A 1 234 ? 5.828 -10.591 -8.554 1.00 88.62 234 GLY A O 1
ATOM 1851 N N . PRO A 1 235 ? 5.571 -12.784 -8.171 1.00 86.38 235 PRO A N 1
ATOM 1852 C CA . PRO A 1 235 ? 5.142 -12.619 -6.793 1.00 86.38 235 PRO A CA 1
ATOM 1853 C C . PRO A 1 235 ? 6.261 -12.069 -5.899 1.00 86.38 235 PRO A C 1
ATOM 1855 O O . PRO A 1 235 ? 7.437 -12.408 -6.061 1.00 86.38 235 PRO A O 1
ATOM 1858 N N . LYS A 1 236 ? 5.870 -11.268 -4.905 1.00 82.44 236 LYS A N 1
ATOM 1859 C CA . LYS A 1 236 ? 6.777 -10.589 -3.970 1.00 82.44 236 LYS A CA 1
ATOM 1860 C C . LYS A 1 236 ? 6.301 -10.756 -2.530 1.00 82.44 236 LYS A C 1
ATOM 1862 O O . LYS A 1 236 ? 5.106 -10.664 -2.231 1.00 82.44 236 LYS A O 1
ATOM 1867 N N . HIS A 1 237 ? 7.225 -11.057 -1.613 1.00 72.88 237 HIS A N 1
ATOM 1868 C CA . HIS A 1 237 ? 6.915 -11.017 -0.180 1.00 72.88 237 HIS A CA 1
ATOM 1869 C C . HIS A 1 237 ? 6.926 -9.565 0.278 1.00 72.88 237 HIS A C 1
ATOM 1871 O O . HIS A 1 237 ? 7.792 -8.803 -0.129 1.00 72.88 237 HIS A O 1
ATOM 1877 N N . LYS A 1 238 ? 6.051 -9.210 1.223 1.00 65.12 238 LYS A N 1
ATOM 1878 C CA . LYS A 1 238 ? 5.996 -7.857 1.797 1.00 65.12 238 LYS A CA 1
ATOM 1879 C C . LYS A 1 238 ? 7.368 -7.324 2.259 1.00 65.12 238 LYS A C 1
ATOM 1881 O O . LYS A 1 238 ? 7.618 -6.133 2.159 1.00 65.12 238 LYS A O 1
ATOM 1886 N N . ASN A 1 239 ? 8.248 -8.210 2.734 1.00 61.78 239 ASN A N 1
ATOM 1887 C CA . ASN A 1 239 ? 9.555 -7.855 3.297 1.00 61.78 239 ASN A CA 1
ATOM 18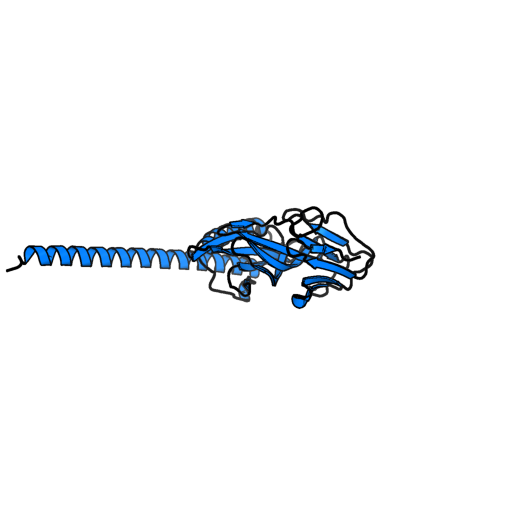88 C C . ASN A 1 239 ? 10.741 -8.189 2.374 1.00 61.78 239 ASN A C 1
ATOM 1890 O O . ASN A 1 239 ? 11.878 -8.161 2.838 1.00 61.78 239 ASN A O 1
ATOM 1894 N N . ASN A 1 240 ? 10.499 -8.573 1.116 1.00 62.28 240 ASN A N 1
ATOM 1895 C CA . ASN A 1 240 ? 11.566 -8.870 0.163 1.00 62.28 240 ASN A CA 1
ATOM 1896 C C . ASN A 1 240 ? 11.391 -8.011 -1.092 1.00 62.28 240 ASN A C 1
ATOM 1898 O O . ASN A 1 240 ? 10.318 -7.993 -1.689 1.00 62.28 240 ASN A O 1
ATOM 1902 N N . SER A 1 241 ? 12.443 -7.301 -1.488 1.00 64.06 241 SER A N 1
ATOM 1903 C CA . SER A 1 241 ? 12.485 -6.563 -2.751 1.00 64.06 241 SER A CA 1
ATOM 1904 C C . SER A 1 241 ? 12.648 -7.482 -3.965 1.00 64.06 241 SER A C 1
ATOM 1906 O O . SER A 1 241 ? 12.377 -7.056 -5.081 1.00 64.06 241 SER A O 1
ATOM 1908 N N . GLU A 1 242 ? 13.082 -8.727 -3.765 1.00 71.44 242 GLU A N 1
ATOM 1909 C CA . GLU A 1 242 ? 13.321 -9.680 -4.846 1.00 71.44 242 GLU A CA 1
ATOM 1910 C C . GLU A 1 242 ? 12.032 -10.366 -5.304 1.00 71.44 242 GLU A C 1
ATOM 1912 O O . GLU A 1 242 ? 11.332 -11.029 -4.524 1.00 71.44 242 GLU A O 1
ATOM 1917 N N . LEU A 1 243 ? 11.773 -10.260 -6.606 1.00 77.38 243 LEU A N 1
ATOM 1918 C CA . LEU A 1 243 ? 10.747 -11.032 -7.289 1.00 77.38 243 LEU A CA 1
ATOM 1919 C C . LEU A 1 243 ? 11.070 -12.525 -7.223 1.00 77.38 243 LEU A C 1
ATOM 1921 O O . LEU A 1 243 ? 12.218 -12.951 -7.336 1.00 77.38 243 LEU A O 1
ATOM 1925 N N . GLN A 1 244 ? 10.032 -13.337 -7.075 1.00 75.12 244 GLN A N 1
ATOM 1926 C CA . GLN A 1 244 ? 10.136 -14.790 -7.070 1.00 75.12 244 GLN A CA 1
ATOM 1927 C C . GLN A 1 244 ? 9.468 -15.342 -8.324 1.00 75.12 244 GLN A C 1
ATOM 1929 O O . GLN A 1 244 ? 8.428 -14.840 -8.727 1.00 75.12 244 GLN A O 1
ATOM 1934 N N . ASN A 1 245 ? 10.002 -16.417 -8.911 1.00 75.69 245 ASN A N 1
ATOM 1935 C CA . ASN A 1 245 ? 9.438 -17.045 -10.122 1.00 75.69 245 ASN A CA 1
ATOM 1936 C C . ASN A 1 245 ? 9.256 -16.048 -11.280 1.00 75.69 245 ASN A C 1
ATOM 1938 O O . ASN A 1 245 ? 8.187 -15.967 -11.879 1.00 75.69 245 ASN A O 1
ATOM 1942 N N . VAL A 1 246 ? 10.312 -15.281 -11.549 1.00 81.00 246 VAL A N 1
ATOM 1943 C CA . VAL A 1 246 ? 10.322 -14.199 -12.534 1.00 81.00 246 VAL A CA 1
ATOM 1944 C C . VAL A 1 246 ? 9.922 -14.693 -13.925 1.00 81.00 246 VAL A C 1
ATOM 1946 O O . VAL A 1 246 ? 10.529 -15.610 -14.480 1.00 81.00 246 VAL A O 1
ATOM 1949 N N . ILE A 1 247 ? 8.929 -14.026 -14.503 1.00 80.44 247 ILE A N 1
ATOM 1950 C CA . ILE A 1 247 ? 8.510 -14.153 -15.895 1.00 80.44 247 ILE A CA 1
ATOM 1951 C C . ILE A 1 247 ? 9.122 -12.986 -16.674 1.00 80.44 247 ILE A C 1
ATOM 1953 O O . ILE A 1 247 ? 9.023 -11.842 -16.234 1.00 80.44 247 ILE A O 1
ATOM 1957 N N . LYS A 1 248 ? 9.726 -13.278 -17.833 1.00 84.62 248 LYS A N 1
ATOM 1958 C CA . LYS A 1 248 ? 10.284 -12.284 -18.768 1.00 84.62 248 LYS A CA 1
ATOM 1959 C C . LYS A 1 248 ? 9.812 -12.534 -20.197 1.00 84.62 248 LYS A C 1
ATOM 1961 O O . LYS A 1 248 ? 9.320 -13.621 -20.512 1.00 84.62 248 LYS A O 1
ATOM 1966 N N . GLY A 1 249 ? 10.022 -11.557 -21.079 1.00 79.94 249 GLY A N 1
ATOM 1967 C CA . GLY A 1 249 ? 9.853 -11.730 -22.527 1.00 79.94 249 GLY A CA 1
ATOM 1968 C C . GLY A 1 249 ? 8.401 -11.825 -23.005 1.00 79.94 249 GLY A C 1
ATOM 1969 O O . GLY A 1 249 ? 8.156 -12.258 -24.130 1.00 79.94 249 GLY A O 1
ATOM 1970 N N . ARG A 1 250 ? 7.434 -11.437 -22.168 1.00 82.38 250 ARG A N 1
ATOM 1971 C CA . ARG A 1 250 ? 6.015 -11.336 -22.530 1.00 82.38 250 ARG A CA 1
ATOM 1972 C C . ARG A 1 250 ? 5.625 -9.869 -22.557 1.00 82.38 250 ARG A C 1
ATOM 1974 O O . ARG A 1 250 ? 5.947 -9.175 -21.614 1.00 82.38 250 ARG A O 1
ATOM 1981 N N . ASN A 1 251 ? 4.884 -9.442 -23.580 1.00 87.00 251 ASN A N 1
ATOM 1982 C CA . ASN A 1 251 ? 4.378 -8.065 -23.689 1.00 87.00 251 ASN A CA 1
ATOM 1983 C C . ASN A 1 251 ? 3.196 -7.796 -22.733 1.00 87.00 251 ASN A C 1
ATOM 1985 O O . ASN A 1 251 ? 2.930 -6.675 -22.313 1.00 87.00 251 ASN A O 1
ATOM 1989 N N . SER A 1 252 ? 2.454 -8.838 -22.361 1.00 91.75 252 SER A N 1
ATOM 1990 C CA . SER A 1 252 ? 1.380 -8.706 -21.385 1.00 91.75 252 SER A CA 1
ATOM 1991 C C . SER A 1 252 ? 1.185 -9.995 -20.603 1.00 91.75 252 SER A C 1
ATOM 1993 O O . SER A 1 252 ? 1.397 -11.093 -21.118 1.00 91.75 252 SER A O 1
ATOM 1995 N N . LEU A 1 253 ? 0.755 -9.835 -19.356 1.00 94.06 253 LEU A N 1
ATOM 1996 C CA . LEU A 1 253 ? 0.320 -10.891 -18.458 1.00 94.06 253 LEU A CA 1
ATOM 1997 C C . LEU A 1 253 ? -1.072 -10.556 -17.935 1.00 94.06 253 LEU A C 1
ATOM 1999 O O . LEU A 1 253 ? -1.411 -9.392 -17.722 1.00 94.06 253 LEU A O 1
ATOM 2003 N N . SER A 1 254 ? -1.897 -11.574 -17.705 1.00 95.38 254 SER A N 1
ATOM 2004 C CA . SER A 1 254 ? -3.213 -11.362 -17.108 1.00 95.38 254 SER A CA 1
ATOM 2005 C C . SER A 1 254 ? -3.530 -12.413 -16.062 1.00 95.38 254 SER A C 1
ATOM 2007 O O . SER A 1 254 ? -3.218 -13.587 -16.232 1.00 95.38 254 SER A O 1
ATOM 2009 N N . TYR A 1 255 ? -4.196 -11.981 -14.997 1.00 96.31 255 TYR A N 1
ATOM 2010 C CA . TYR A 1 255 ? -4.575 -12.819 -13.875 1.00 96.31 255 TYR A CA 1
ATOM 2011 C C . TYR A 1 255 ? -6.057 -12.645 -13.571 1.00 96.31 255 TYR A C 1
ATOM 2013 O O . TYR A 1 255 ? -6.540 -11.520 -13.443 1.00 96.31 255 TYR A O 1
ATOM 2021 N N . THR A 1 256 ? -6.786 -13.746 -13.420 1.00 96.94 256 THR A N 1
ATOM 2022 C CA . THR A 1 256 ? -8.211 -13.727 -13.061 1.00 96.94 256 THR A CA 1
ATOM 2023 C C . THR A 1 256 ? -8.382 -14.063 -11.587 1.00 96.94 256 THR A C 1
ATOM 2025 O O . THR A 1 256 ? -7.803 -15.036 -11.099 1.00 96.94 256 THR A O 1
ATOM 2028 N N . PHE A 1 257 ? -9.181 -13.268 -10.877 1.00 97.06 257 PHE A N 1
ATOM 2029 C CA . PHE A 1 257 ? -9.514 -13.513 -9.480 1.00 97.06 257 PHE A CA 1
ATOM 2030 C C . PHE A 1 257 ? -10.683 -14.501 -9.358 1.00 97.06 257 PHE A C 1
ATOM 2032 O O . PHE A 1 257 ? -11.820 -14.189 -9.718 1.00 97.06 257 PHE A O 1
ATOM 2039 N N . ASP A 1 258 ? -10.419 -15.684 -8.802 1.00 94.38 258 ASP A N 1
ATOM 2040 C CA . ASP A 1 258 ? -11.386 -16.789 -8.684 1.00 94.38 258 ASP A CA 1
ATOM 2041 C C . ASP A 1 258 ? -12.350 -16.656 -7.483 1.00 94.38 258 ASP A C 1
ATOM 2043 O O . ASP A 1 258 ? -13.174 -17.531 -7.222 1.00 94.38 258 ASP A O 1
ATOM 2047 N N . GLY A 1 259 ? -12.267 -15.545 -6.744 1.00 93.06 259 GLY A N 1
ATOM 2048 C CA . GLY A 1 259 ? -12.977 -15.335 -5.482 1.00 93.06 259 GLY A CA 1
ATOM 2049 C C . GLY A 1 259 ? -12.128 -15.593 -4.239 1.00 93.06 259 GLY A C 1
ATOM 2050 O O . GLY A 1 259 ? -12.552 -15.219 -3.148 1.00 93.06 259 GLY A O 1
ATOM 2051 N N . LYS A 1 260 ? -10.941 -16.182 -4.397 1.00 93.19 260 LYS A N 1
ATOM 2052 C CA . LYS A 1 260 ? -9.950 -16.384 -3.335 1.00 93.19 260 LYS A CA 1
ATOM 2053 C C . LYS A 1 260 ? -8.580 -15.854 -3.741 1.00 93.19 260 LYS A C 1
ATOM 2055 O O . LYS A 1 260 ? -7.912 -15.225 -2.939 1.00 93.19 260 LYS A O 1
ATOM 2060 N N . ARG A 1 261 ? -8.146 -16.080 -4.975 1.00 95.69 261 ARG A N 1
ATOM 2061 C CA . ARG A 1 261 ? -6.810 -15.703 -5.445 1.00 95.69 261 ARG A CA 1
ATOM 2062 C C . ARG A 1 261 ? -6.809 -15.353 -6.925 1.00 95.69 261 ARG A C 1
ATOM 2064 O O . ARG A 1 261 ? -7.712 -15.716 -7.673 1.00 95.69 261 ARG A O 1
ATOM 2071 N N . PHE A 1 262 ? -5.768 -14.650 -7.336 1.00 96.31 262 PHE A N 1
ATOM 2072 C CA . PHE A 1 262 ? -5.423 -14.413 -8.723 1.00 96.31 262 PHE A CA 1
ATOM 2073 C C . PHE A 1 262 ? -4.704 -15.634 -9.302 1.00 96.31 262 PHE A C 1
ATOM 2075 O O . PHE A 1 262 ? -3.781 -16.183 -8.700 1.00 96.31 262 PHE A O 1
ATOM 2082 N N . THR A 1 263 ? -5.131 -16.050 -10.490 1.00 94.31 263 THR A N 1
ATOM 2083 C CA . THR A 1 263 ? -4.522 -17.140 -11.263 1.00 94.31 263 THR A CA 1
ATOM 2084 C C . THR A 1 263 ? -4.121 -16.618 -12.634 1.00 94.31 263 THR A C 1
ATOM 2086 O O . THR A 1 263 ? -4.904 -15.904 -13.256 1.00 94.31 263 THR A O 1
ATOM 2089 N N . GLU A 1 264 ? -2.894 -16.913 -13.071 1.00 92.50 264 GLU A N 1
ATOM 2090 C CA . GLU A 1 264 ? -2.407 -16.503 -14.393 1.00 92.50 264 GLU A CA 1
ATOM 2091 C C . GLU A 1 264 ? -3.258 -17.170 -15.475 1.00 92.50 264 GLU A C 1
ATOM 2093 O O . GLU A 1 264 ? -3.474 -18.384 -15.442 1.00 92.50 264 GLU A O 1
ATOM 2098 N N . ASN A 1 265 ? -3.757 -16.373 -16.416 1.00 86.94 265 ASN A N 1
ATOM 2099 C CA . ASN A 1 265 ? -4.384 -16.904 -17.615 1.00 86.94 265 ASN A CA 1
ATOM 2100 C C . ASN A 1 265 ? -3.281 -17.243 -18.635 1.00 86.94 265 ASN A C 1
ATOM 2102 O O . ASN A 1 265 ? -2.339 -16.456 -18.762 1.00 86.94 265 ASN A O 1
ATOM 2106 N N . PRO A 1 266 ? -3.397 -18.372 -19.352 1.00 67.12 266 PRO A N 1
ATOM 2107 C CA . PRO A 1 266 ? -2.441 -18.764 -20.384 1.00 67.12 266 PRO A CA 1
ATOM 2108 C C . PRO A 1 266 ? -2.368 -17.770 -21.549 1.00 67.12 266 PRO A C 1
ATOM 2110 O O . PRO A 1 266 ? -3.391 -17.106 -21.842 1.00 67.12 266 PRO A O 1
#

Radius of gyration: 23.52 Å; Cα contacts (8 Å, |Δi|>4): 540; chains: 1; bounding box: 67×41×77 Å

Sequence (266 aa):
MLSMKGILHKLIILVLTTAFTMSACTGNAQKNNAAQISIQKKLEKLSDWRYDEEPEFNVDSFAKVLNREMLAYLSKRPFQVADSKMKLERITTSDSLLTIYNYSYSSGGTAGNLYTAIVQWKKPDGKYGAALLDVYDHFYESHILSRSKEHNLYLFIGTSKGSSQVACADALVLELSGDRLNLNYPAFYNQYPALSYNDDIYTPEIPAAIAEIVYNAEKRRLIIKDLGSADEVGPKHKNNSELQNVIKGRNSLSYTFDGKRFTENP

Mean predicted aligned error: 8.92 Å

=== Feature glossary ===
Reading guide. The protein is described through the following features:

Foldseek 3Di. A 3Di character summarizes, for each residue, the relative orientation of the Cα frame of its nearest spatial neighbor. Because it encodes fold topology rather than chemistry, 3Di alignments detect remote structural similarity that sequence alignment misses.

Contact-map, Ramachandran, and PAE plots. Plot images: a contact map (which residues are close in 3D, as an N×N binary image), a Ramachandran scatter (backbone torsion angles, revealing secondary-structure composition at a glance), and — for AlphaFold structures — a PAE heatmap (pairwise prediction confidence).

Radius of gyration, Cα contacts, bounding box. Radius of gyration (Rg) is the root-mean-square distance of Cα atoms from their centroid — a single number for overall size and compactness. A globular domain of N residues has Rg ≈ 2.2·N^0.38 Å; an extended or disordered chain has a much larger Rg. The Cα contact count is the number of residue pairs whose Cα atoms are within 8 Å and are more than four positions apart in sequence — a standard proxy for tertiary packing density. The bounding box is the smallest axis-aligned box enclosing all Cα atoms.

Secondary structure (8-state, DSSP). Eight-state secondary structure (DSSP): H is the canonical α-helix, G the tighter 3₁₀-helix, I the wider π-helix; E/B are β-structure, T and S are turns and bends, and '-' is everything else. DSSP derives these from the pattern of main-chain N–H·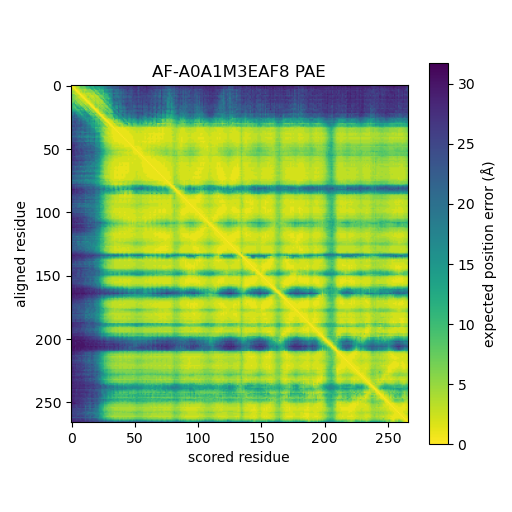··O=C hydrogen bonds, not from the sequence.

B-factor. B-factor (Debye–Waller factor) reflects atomic displacement in the crystal lattice. It is an experimental observable (units Å²), not a prediction; low values mean the atom is pinned down, high values mean it moves or is heterogeneous across the crystal.

pLDDT. pLDDT is the predicted lDDT-Cα score: AlphaFold's confidence that the local environment of each residue (all inter-atomic distances within 15 Å) is correctly placed. It is a per-residue number between 0 and 100, with higher meaning more reliable.

Nearest PDB structures. Nearest PDB neighbors are the top structural matches found by Foldseek when searching this structure against the entire Protein Data Bank. Each hit reports a TM-score (0 to 1; >0.5 almost always implies the same fold) and an E-value. These are *structural* homologs — they may share no detectable sequence similarity.

Solvent-accessible surface area. Accessible surface area quantifies burial. A residue with SASA near zero is packed into the hydrophobic core; one with SASA >100 Å² sits on the surface. Computed here via the Shrake–Rupley numerical algorithm with a 1.4 Å probe.

Rendered structure images. Structure images are PyMOL renders from six orthogonal camera directions. Cartoon representation draws helices as coils and strands as arrows; sticks shows the backbone as bonds; surface shows the solvent-excluded envelope. Rainbow coloring maps sequence position to hue (blue→red, N→C); chain coloring assigns a distinct color per polypeptide.

Backbone torsions (φ/ψ). φ (phi) and ψ (psi) are the two rotatable backbone dihedrals per residue: φ is the C(i-1)–N–Cα–C torsion, ψ is the N–Cα–C–N(i+1) torsion, both in degrees on (−180°, 180°]. α-helical residues cluster near (−60°, −45°); β-strand residues near (−120°, +130°). A Ramachandran plot is simply a scatter of (φ, ψ) for every residue.

Predicted aligned error. Predicted Aligned Error (PAE) is an AlphaFold confidence matrix: entry (i, j) is the expected error in the position of residue j, in ångströms, when the prediction is superimposed on the true structure at residue i. Low PAE within a block of residues means that block is internally rigid and well-predicted; high PAE between two blocks means their relative placement is uncertain even if each block individually is confident.

mmCIF coordinates. Structure coordinates are given as an mmCIF _atom_site loop: one row per atom with element, residue name, chain id, sequence number, and x/y/z position in Å. Only the four main-chain atoms per residue are included here; side chains are omitted to keep the record compact.

InterPro / GO / CATH / organism. Database cross-references. InterPro integrates a dozen domain/family signature databases into unified entries with residue-range hits. GO terms attach function/process/location labels with evidence codes. CATH codes position the fold in a four-level structural taxonomy. Organism is the NCBI-taxonomy species name.

Secondary structure (3-state, P-SEA). SS3 is a coarse helix/strand/coil call (letters a/b/c) made by the P-SEA algorithm from inter-Cα distances and dihedrals. It is less detailed than DSSP but needs only Cα positions.

Sequence. Sequence gives the chain of amino acids in standard one-letter code (A=alanine, C=cysteine, …, Y=tyrosine), read N→C. It is the only feature that is directly encoded by the gene; all structural features are derived from the folded form of this sequence.